Protein AF-T0ZXS5-F1 (afdb_monomer_lite)

Organism: NCBI:txid410659

pLDDT: mean 85.14, std 10.6, range [42.41, 95.06]

Radius of gyration: 21.34 Å; chains: 1; bounding box: 57×27×75 Å

Secondary structure (DSSP, 8-state):
-HHHHHHHHHHHHHS-S-HHHHHHHT-S-GGGSHHHHT-HHHHHHHHHHHHHHTT-TTS-HHHHHHHTTTHHHHH--THHHHHHHHHHHHHHHHHHHHHHHHHS-TT-------TTTTTHHHHHHHHHHHHHHHHHHHHHHHHSPPPPHHHHHHIIIIIIHHHHHHHHHHHHHHHH-HHHHHHHHHHHHHHHHHHHHHHHHHHHHHHSTT-SS---

InterPro domains:
  IPR001694 NADH:ubiquinone oxidoreductase, subunit 1/F420H2 oxidoreductase subunit H [PF00146] (2-172)
  IPR001694 NADH:ubiquinone oxidoreductase, subunit 1/F420H2 oxidoreductase subunit H [PTHR11432] (3-177)

Sequence (216 aa):
AALGMTIVTVILVTGSLSTHDIVMSQGHGIWHWNLIRLGIVPFVVFIIAITAELNRPPFDVVEADSELVGGFHTEYSSLRFALFYLAEFMNTITMSAIMVTLFLGGPAGWVPNVAHLRWLFPIAWFVVKTVGFAFAYVWFRAALPRFRYDQVMDLGWKRLIPLSLGWMIIVAGFLVSPAWGFAMAAVVLVAWIMLTRAFELGTARERGTDSPLPVV

Structure (mmCIF, N/CA/C/O backbone):
data_AF-T0ZXS5-F1
#
_entry.id   AF-T0ZXS5-F1
#
loop_
_atom_site.group_PDB
_atom_site.id
_atom_site.type_symbol
_atom_site.label_atom_id
_atom_site.label_alt_id
_atom_site.label_comp_id
_atom_site.label_asym_id
_atom_site.label_entity_id
_atom_site.label_seq_id
_atom_site.pdbx_PDB_ins_code
_atom_site.Cartn_x
_atom_site.Cartn_y
_atom_site.Cartn_z
_atom_site.occupancy
_atom_site.B_iso_or_equiv
_atom_site.auth_seq_id
_atom_site.auth_comp_id
_atom_site.auth_asym_id
_atom_site.auth_atom_id
_atom_site.pdbx_PDB_model_num
ATOM 1 N N . ALA A 1 1 ? 3.754 7.736 8.346 1.00 79.50 1 ALA A N 1
ATOM 2 C CA . ALA A 1 1 ? 5.195 7.659 7.988 1.00 79.50 1 ALA A CA 1
ATOM 3 C C . ALA A 1 1 ? 5.514 6.499 7.035 1.00 79.50 1 ALA A C 1
ATOM 5 O O . ALA A 1 1 ? 5.993 6.764 5.939 1.00 79.50 1 ALA A O 1
ATOM 6 N N . ALA A 1 2 ? 5.221 5.240 7.400 1.00 88.50 2 ALA A N 1
ATOM 7 C CA . ALA A 1 2 ? 5.496 4.068 6.550 1.00 88.50 2 ALA A CA 1
ATOM 8 C C . ALA A 1 2 ? 4.870 4.154 5.144 1.00 88.50 2 ALA A C 1
ATOM 10 O O . ALA A 1 2 ? 5.560 3.933 4.151 1.00 88.50 2 ALA A O 1
ATOM 11 N N . LEU A 1 3 ? 3.605 4.588 5.058 1.00 92.19 3 LEU A N 1
ATOM 12 C CA . LEU A 1 3 ? 2.904 4.828 3.791 1.00 92.19 3 LEU A CA 1
ATOM 13 C C . LEU A 1 3 ? 3.680 5.810 2.891 1.00 92.19 3 LEU A C 1
ATOM 15 O O . LEU A 1 3 ? 4.001 5.491 1.748 1.00 92.19 3 LEU A O 1
ATOM 19 N N . GLY A 1 4 ? 4.077 6.968 3.424 1.00 92.44 4 GLY A N 1
ATOM 20 C CA . GLY A 1 4 ? 4.849 7.966 2.678 1.00 92.44 4 GLY A CA 1
ATOM 21 C C . GLY A 1 4 ? 6.178 7.424 2.144 1.00 92.44 4 GLY A C 1
ATOM 22 O O . GLY A 1 4 ? 6.485 7.623 0.974 1.00 92.44 4 GLY A O 1
ATOM 23 N N . MET A 1 5 ? 6.932 6.668 2.948 1.00 93.44 5 MET A N 1
ATOM 24 C CA . MET A 1 5 ? 8.212 6.080 2.515 1.00 93.44 5 MET A CA 1
ATOM 25 C C . MET A 1 5 ? 8.043 5.072 1.371 1.00 93.44 5 MET A C 1
ATOM 27 O O . MET A 1 5 ? 8.843 5.049 0.433 1.00 93.44 5 MET A O 1
ATOM 31 N N . THR A 1 6 ? 6.969 4.280 1.387 1.00 93.62 6 THR A N 1
ATOM 32 C CA . THR A 1 6 ? 6.663 3.376 0.267 1.00 93.62 6 THR A CA 1
ATOM 33 C C . THR A 1 6 ? 6.275 4.128 -1.011 1.00 93.62 6 THR A C 1
ATOM 35 O O . THR A 1 6 ? 6.718 3.740 -2.090 1.00 93.62 6 THR A O 1
ATOM 38 N N . ILE A 1 7 ? 5.548 5.249 -0.906 1.00 93.81 7 ILE A N 1
ATOM 39 C CA . ILE A 1 7 ? 5.254 6.121 -2.058 1.00 93.81 7 ILE A CA 1
ATOM 40 C C . ILE A 1 7 ? 6.544 6.743 -2.606 1.00 93.81 7 ILE A C 1
ATOM 42 O O . ILE A 1 7 ? 6.774 6.718 -3.812 1.00 93.81 7 ILE A O 1
ATOM 46 N N . VAL A 1 8 ? 7.421 7.252 -1.735 1.00 94.50 8 VAL A N 1
ATOM 47 C CA . VAL A 1 8 ? 8.722 7.807 -2.144 1.00 94.50 8 VAL A CA 1
ATOM 48 C C . VAL A 1 8 ? 9.549 6.760 -2.885 1.00 94.50 8 VAL A C 1
ATOM 50 O O . VAL A 1 8 ? 10.131 7.066 -3.918 1.00 94.50 8 VAL A O 1
ATOM 53 N N . THR A 1 9 ? 9.535 5.506 -2.431 1.00 93.50 9 THR A N 1
ATOM 54 C CA . THR A 1 9 ? 10.225 4.401 -3.117 1.00 93.50 9 THR A CA 1
ATOM 55 C C . THR A 1 9 ? 9.715 4.202 -4.552 1.00 93.50 9 THR A C 1
ATOM 57 O O . THR A 1 9 ? 10.513 4.024 -5.471 1.00 93.50 9 THR A O 1
ATOM 60 N N . VAL A 1 10 ? 8.397 4.289 -4.770 1.00 92.94 10 VAL A N 1
ATOM 61 C CA . VAL A 1 10 ? 7.781 4.227 -6.111 1.00 92.94 10 VAL A CA 1
ATOM 62 C C . VAL A 1 10 ? 8.197 5.421 -6.977 1.00 92.94 10 VAL A C 1
ATOM 64 O O . VAL A 1 10 ? 8.543 5.255 -8.151 1.00 92.94 10 VAL A O 1
ATOM 67 N N . ILE A 1 11 ? 8.200 6.622 -6.397 1.00 94.00 11 ILE A N 1
ATOM 68 C CA . ILE A 1 11 ? 8.583 7.855 -7.095 1.00 94.00 11 ILE A CA 1
ATOM 69 C C . ILE A 1 11 ? 10.055 7.810 -7.508 1.00 94.00 11 ILE A C 1
ATOM 71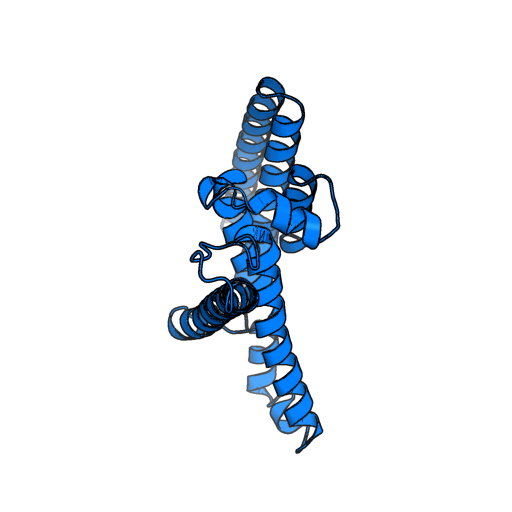 O O . ILE A 1 11 ? 10.361 8.144 -8.647 1.00 94.00 11 ILE A O 1
ATOM 75 N N . LEU A 1 12 ? 10.957 7.349 -6.635 1.00 92.69 12 LEU A N 1
ATOM 76 C CA . LEU A 1 12 ? 12.394 7.246 -6.923 1.00 92.69 12 LEU A CA 1
ATOM 77 C C . LEU A 1 12 ? 12.675 6.393 -8.162 1.00 92.69 12 LEU A C 1
ATOM 79 O O . LEU A 1 12 ? 13.527 6.737 -8.974 1.00 92.69 12 LEU A O 1
ATOM 83 N N . VAL A 1 13 ? 11.934 5.299 -8.330 1.00 90.75 13 VAL A N 1
ATOM 84 C CA . VAL A 1 13 ? 12.099 4.380 -9.464 1.00 90.75 13 VAL A CA 1
ATOM 85 C C . VAL A 1 13 ? 11.448 4.893 -10.748 1.00 90.75 13 VAL A C 1
ATOM 87 O O . VAL A 1 13 ? 11.890 4.542 -11.845 1.00 90.75 13 VAL A O 1
ATOM 90 N N . THR A 1 14 ? 10.415 5.724 -10.621 1.00 91.06 14 THR A N 1
ATOM 91 C CA . THR A 1 14 ? 9.737 6.350 -11.763 1.00 91.06 14 THR A CA 1
ATOM 92 C C . THR A 1 14 ? 10.472 7.609 -12.241 1.00 91.06 14 THR A C 1
ATOM 94 O O . THR A 1 14 ? 10.498 7.886 -13.435 1.00 91.06 14 THR A O 1
ATOM 97 N N . GLY A 1 15 ? 11.066 8.382 -11.327 1.00 91.62 15 GLY A N 1
ATOM 98 C CA . GLY A 1 15 ? 11.701 9.673 -11.613 1.00 91.62 15 GLY A CA 1
ATOM 99 C C . GLY A 1 15 ? 10.721 10.839 -11.815 1.00 91.62 15 GLY A C 1
ATOM 100 O O . GLY A 1 15 ? 11.145 11.925 -12.197 1.00 91.62 15 GLY A O 1
ATOM 101 N N . SER A 1 16 ? 9.422 10.638 -11.563 1.00 92.56 16 SER A N 1
ATOM 102 C CA . SER A 1 16 ? 8.365 11.646 -11.733 1.00 92.56 16 SER A CA 1
ATOM 103 C C . SER A 1 16 ? 7.313 11.537 -10.624 1.00 92.56 16 SER A C 1
ATOM 105 O O . SER A 1 16 ? 7.040 10.449 -10.115 1.00 92.56 16 SER A O 1
ATOM 107 N N . LEU A 1 17 ? 6.713 12.676 -10.261 1.00 92.25 17 LEU A N 1
ATOM 108 C CA . LEU A 1 17 ? 5.565 12.769 -9.345 1.00 92.25 17 LEU A CA 1
ATOM 109 C C . LEU A 1 17 ? 4.216 12.630 -10.071 1.00 92.25 17 LEU A C 1
ATOM 111 O O . LEU A 1 17 ? 3.171 12.554 -9.427 1.00 92.25 17 LEU A O 1
ATOM 115 N N . SER A 1 18 ? 4.222 12.614 -11.405 1.00 94.25 18 SER A N 1
ATOM 116 C CA . SER A 1 18 ? 3.013 12.472 -12.211 1.00 94.25 18 SER A CA 1
ATOM 117 C C . SER A 1 18 ? 2.481 11.042 -12.141 1.00 94.25 18 SER A C 1
ATOM 119 O O . SER A 1 18 ? 3.180 10.085 -12.479 1.00 94.25 18 SER A O 1
ATOM 121 N N . THR A 1 19 ? 1.210 10.882 -11.767 1.00 90.88 19 THR A N 1
ATOM 122 C CA . THR A 1 19 ? 0.533 9.573 -11.756 1.00 90.88 19 THR A CA 1
ATOM 123 C C . THR A 1 19 ? 0.480 8.939 -13.142 1.00 90.88 19 THR A C 1
ATOM 125 O O . THR A 1 19 ? 0.561 7.717 -13.261 1.00 90.88 19 THR A O 1
ATOM 128 N N . HIS A 1 20 ? 0.404 9.758 -14.194 1.00 91.19 20 HIS A N 1
ATOM 129 C CA . HIS A 1 20 ? 0.482 9.292 -15.572 1.00 91.19 20 HIS A CA 1
ATOM 130 C C . HIS A 1 20 ? 1.837 8.638 -15.861 1.00 91.19 20 HIS A C 1
ATOM 132 O O . HIS A 1 20 ? 1.877 7.520 -16.368 1.00 91.19 20 HIS A O 1
ATOM 138 N N . ASP A 1 21 ? 2.943 9.277 -15.479 1.00 91.44 21 ASP A N 1
ATOM 139 C CA . ASP A 1 21 ? 4.286 8.748 -15.745 1.00 91.44 21 ASP A CA 1
ATOM 140 C C . ASP A 1 21 ? 4.557 7.480 -14.925 1.00 91.44 21 ASP A C 1
ATOM 142 O O . ASP A 1 21 ? 5.142 6.522 -15.434 1.00 91.44 21 ASP A O 1
ATOM 146 N N . ILE A 1 22 ? 4.046 7.428 -13.688 1.00 92.44 22 ILE A N 1
ATOM 147 C CA . ILE A 1 22 ? 4.079 6.227 -12.839 1.00 92.44 22 ILE A CA 1
ATOM 148 C C . ILE A 1 22 ? 3.384 5.057 -13.540 1.00 92.44 22 ILE A C 1
ATOM 150 O O . ILE A 1 22 ? 3.945 3.962 -13.599 1.00 92.44 22 ILE A O 1
ATOM 154 N N . VAL A 1 23 ? 2.198 5.276 -14.110 1.00 91.31 23 VAL A N 1
ATOM 155 C CA . VAL A 1 23 ? 1.458 4.247 -14.856 1.00 91.31 23 VAL A CA 1
ATOM 156 C C . VAL A 1 23 ? 2.184 3.857 -16.143 1.00 91.31 23 VAL A C 1
ATOM 158 O O . VAL A 1 23 ? 2.320 2.668 -16.430 1.00 91.31 23 VAL A O 1
ATOM 161 N N . MET A 1 24 ? 2.686 4.831 -16.904 1.00 89.38 24 MET A N 1
ATOM 162 C CA . MET A 1 24 ? 3.383 4.577 -18.167 1.00 89.38 24 ME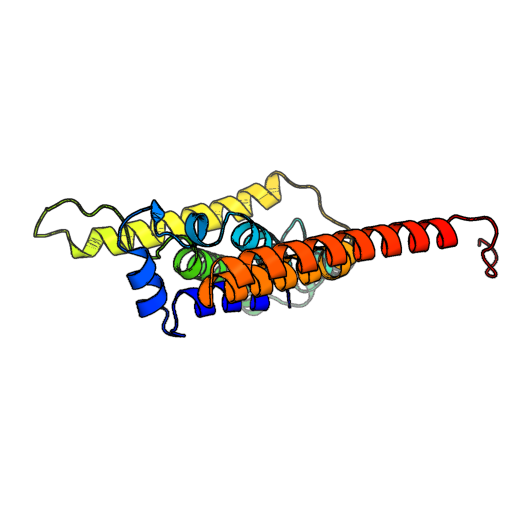T A CA 1
ATOM 163 C C . MET A 1 24 ? 4.662 3.763 -17.956 1.00 89.38 24 MET A C 1
ATOM 165 O O . MET A 1 24 ? 4.923 2.837 -18.723 1.00 89.38 24 MET A O 1
ATOM 169 N N . SER A 1 25 ? 5.397 4.009 -16.866 1.00 88.56 25 SER A N 1
ATOM 170 C CA . SER A 1 25 ? 6.586 3.221 -16.508 1.00 88.56 25 SER A CA 1
ATOM 171 C C . SER A 1 25 ? 6.283 1.734 -16.258 1.00 88.56 25 SER A C 1
ATOM 173 O O . SER A 1 25 ? 7.158 0.884 -16.415 1.00 88.56 25 SER A O 1
ATOM 175 N N . GLN A 1 26 ? 5.029 1.410 -15.925 1.00 87.94 26 GLN A N 1
ATOM 176 C CA . GLN A 1 26 ? 4.540 0.056 -15.653 1.00 87.94 26 GLN A CA 1
ATOM 177 C C . GLN A 1 26 ? 3.826 -0.573 -16.868 1.00 87.94 26 GLN A C 1
ATOM 179 O O . GLN A 1 26 ? 3.400 -1.727 -16.807 1.00 87.94 26 GLN A O 1
ATOM 184 N N . GLY A 1 27 ? 3.681 0.162 -17.979 1.00 77.81 27 GLY A N 1
ATOM 185 C CA . GLY A 1 27 ? 2.893 -0.242 -19.149 1.00 77.81 27 GLY A CA 1
ATOM 186 C C . GLY A 1 27 ? 3.507 -1.357 -20.003 1.00 77.81 27 GLY A C 1
ATOM 187 O O . GLY A 1 27 ? 2.805 -1.979 -20.797 1.00 77.81 27 GLY A O 1
ATOM 188 N N . HIS A 1 28 ? 4.793 -1.668 -19.822 1.00 76.69 28 HIS A N 1
ATOM 189 C CA . HIS A 1 28 ? 5.543 -2.637 -20.637 1.00 76.69 28 HIS A CA 1
ATOM 190 C C . HIS A 1 28 ? 5.368 -4.108 -20.194 1.00 76.69 28 HIS A C 1
ATOM 192 O O . HIS A 1 28 ? 6.249 -4.944 -20.390 1.00 76.69 28 HIS A O 1
ATOM 198 N N . GLY A 1 29 ? 4.225 -4.444 -19.590 1.00 75.75 29 GLY A N 1
ATOM 199 C CA . GLY A 1 29 ? 3.872 -5.799 -19.153 1.00 75.75 29 GLY A CA 1
ATOM 200 C C . GLY A 1 29 ? 3.974 -6.020 -17.642 1.00 75.75 29 GLY A C 1
ATOM 201 O O . GLY A 1 29 ? 4.512 -5.198 -16.906 1.00 75.75 29 GLY A O 1
ATOM 202 N N . ILE A 1 30 ? 3.451 -7.161 -17.182 1.00 78.06 30 ILE A N 1
ATOM 203 C CA . ILE A 1 30 ? 3.272 -7.480 -15.751 1.00 78.06 30 ILE A CA 1
ATOM 204 C C . ILE A 1 30 ? 4.607 -7.455 -14.986 1.00 78.06 30 ILE A C 1
ATOM 206 O O . ILE A 1 30 ? 4.654 -7.018 -13.843 1.00 78.06 30 ILE A O 1
ATOM 210 N N . TRP A 1 31 ? 5.711 -7.840 -15.632 1.00 76.88 31 TRP A N 1
ATOM 211 C CA . TRP A 1 31 ? 7.059 -7.823 -15.046 1.00 76.88 31 TRP A CA 1
ATOM 212 C C . TRP A 1 31 ? 7.568 -6.423 -14.680 1.00 76.88 31 TRP A C 1
ATOM 214 O O . TRP A 1 31 ? 8.416 -6.295 -13.802 1.00 76.88 31 TRP A O 1
ATOM 224 N N . HIS A 1 32 ? 7.039 -5.380 -15.324 1.00 82.62 32 HIS A N 1
ATOM 225 C CA . HIS A 1 32 ? 7.399 -3.987 -15.057 1.00 82.62 32 HIS A CA 1
ATOM 226 C C . HIS A 1 32 ? 6.506 -3.338 -13.999 1.00 82.62 32 HIS A C 1
ATOM 228 O O . HIS A 1 32 ? 6.716 -2.177 -13.650 1.00 82.62 32 HIS A O 1
ATOM 234 N N . TRP A 1 33 ? 5.515 -4.063 -13.473 1.00 85.38 33 TRP A N 1
ATOM 235 C CA . TRP A 1 33 ? 4.706 -3.561 -12.373 1.00 85.38 33 TRP A CA 1
ATOM 236 C C . TRP A 1 33 ? 5.583 -3.332 -11.153 1.00 85.38 33 TRP A C 1
ATOM 238 O O . TRP A 1 33 ? 6.445 -4.149 -10.815 1.00 85.38 33 TRP A O 1
ATOM 248 N N . ASN A 1 34 ? 5.323 -2.230 -10.458 1.00 86.88 34 ASN A N 1
ATOM 249 C CA . ASN A 1 34 ? 6.088 -1.855 -9.275 1.00 86.88 34 ASN A CA 1
ATOM 250 C C . ASN A 1 34 ? 5.993 -2.912 -8.165 1.00 86.88 34 ASN A C 1
ATOM 252 O O . ASN A 1 34 ? 6.933 -3.046 -7.388 1.00 86.88 34 ASN A O 1
ATOM 256 N N . LEU A 1 35 ? 4.929 -3.726 -8.152 1.00 85.69 35 LEU A N 1
ATOM 257 C CA . LEU A 1 35 ? 4.811 -4.921 -7.308 1.00 85.69 35 LEU A CA 1
ATOM 258 C C . LEU A 1 35 ? 5.992 -5.900 -7.459 1.00 85.69 35 LEU A C 1
ATOM 260 O O . LEU A 1 35 ? 6.455 -6.469 -6.475 1.00 85.69 35 LEU A O 1
ATOM 264 N N . ILE A 1 36 ? 6.456 -6.122 -8.691 1.00 85.12 36 ILE A N 1
ATOM 265 C CA . ILE A 1 36 ? 7.543 -7.063 -8.992 1.00 85.12 36 ILE A CA 1
ATOM 266 C C . ILE A 1 36 ? 8.879 -6.319 -9.005 1.00 85.12 36 ILE A C 1
ATOM 268 O O . ILE A 1 36 ? 9.847 -6.774 -8.401 1.00 85.12 36 ILE A O 1
ATOM 272 N N . ARG A 1 37 ? 8.917 -5.136 -9.629 1.00 84.50 37 ARG A N 1
ATOM 273 C CA . ARG A 1 37 ? 10.130 -4.327 -9.804 1.00 84.50 37 ARG A CA 1
ATOM 274 C C . ARG A 1 37 ? 10.742 -3.854 -8.483 1.00 84.50 37 ARG A C 1
ATOM 276 O O . ARG A 1 37 ? 11.961 -3.851 -8.355 1.00 84.50 37 ARG A O 1
ATOM 283 N N . LEU A 1 38 ? 9.917 -3.450 -7.515 1.00 83.31 38 LEU A N 1
ATOM 284 C CA . LEU A 1 38 ? 10.372 -2.986 -6.195 1.00 83.31 38 LEU A CA 1
ATOM 285 C C . LEU A 1 38 ? 10.481 -4.128 -5.172 1.00 83.31 38 LEU A C 1
ATOM 287 O O . LEU A 1 38 ? 10.909 -3.904 -4.038 1.00 83.31 38 LEU A O 1
ATOM 291 N N . GLY A 1 39 ? 10.073 -5.339 -5.557 1.00 83.75 39 GLY A N 1
ATOM 292 C CA . GLY A 1 39 ? 9.796 -6.443 -4.649 1.00 83.75 39 GLY A CA 1
ATOM 293 C C . GLY A 1 39 ? 8.436 -6.318 -3.954 1.00 83.75 39 GLY A C 1
ATOM 294 O O . GLY A 1 39 ? 7.789 -5.273 -3.948 1.00 83.75 39 GLY A O 1
ATOM 295 N N . ILE A 1 40 ? 8.017 -7.408 -3.312 1.00 89.19 40 ILE A N 1
ATOM 296 C CA . ILE A 1 40 ? 6.713 -7.502 -2.633 1.00 89.19 40 ILE A CA 1
ATOM 297 C C . ILE A 1 40 ? 6.685 -6.656 -1.340 1.00 89.19 40 ILE A C 1
ATOM 299 O O . ILE A 1 40 ? 5.616 -6.291 -0.854 1.00 89.19 40 ILE A O 1
ATOM 303 N N . VAL A 1 41 ? 7.849 -6.287 -0.789 1.00 91.06 41 VAL A N 1
ATOM 304 C CA . VAL A 1 41 ? 7.963 -5.626 0.524 1.00 91.06 41 VAL A CA 1
ATOM 305 C C . VAL A 1 41 ? 7.289 -4.244 0.573 1.00 91.06 41 VAL A C 1
ATOM 307 O O . VAL A 1 41 ? 6.431 -4.066 1.441 1.00 91.06 41 VAL A O 1
ATOM 310 N N . PRO A 1 42 ? 7.570 -3.272 -0.325 1.00 91.31 42 PRO A N 1
ATOM 311 C CA . PRO A 1 42 ? 6.908 -1.964 -0.278 1.00 91.31 42 PRO A CA 1
ATOM 312 C C . PRO A 1 42 ? 5.400 -2.060 -0.472 1.00 91.31 42 PRO A C 1
ATOM 314 O O . PRO A 1 42 ? 4.659 -1.298 0.138 1.00 91.31 42 PRO A O 1
ATOM 317 N N . PHE A 1 43 ? 4.943 -3.022 -1.273 1.00 92.69 43 PHE A N 1
ATOM 318 C CA . PHE A 1 43 ? 3.523 -3.270 -1.484 1.00 92.69 43 PHE A CA 1
ATOM 319 C C . PHE A 1 43 ? 2.834 -3.800 -0.222 1.00 92.69 43 PHE A C 1
ATOM 321 O O . PHE A 1 43 ? 1.790 -3.283 0.168 1.00 92.69 43 PHE A O 1
ATOM 328 N N . VAL A 1 44 ? 3.431 -4.784 0.461 1.00 93.06 44 VAL A N 1
ATOM 329 C CA . VAL A 1 44 ? 2.891 -5.310 1.727 1.00 93.06 44 VAL A CA 1
ATOM 330 C C . VAL A 1 44 ? 2.859 -4.222 2.795 1.00 93.06 44 VAL A C 1
ATOM 332 O O . VAL A 1 44 ? 1.848 -4.064 3.476 1.00 93.06 44 VAL A O 1
ATOM 335 N N . VAL A 1 45 ? 3.929 -3.432 2.920 1.00 94.25 45 VAL A N 1
ATOM 336 C CA . VAL A 1 45 ? 3.955 -2.316 3.875 1.00 94.25 45 VAL A CA 1
ATOM 337 C C . VAL A 1 45 ? 2.892 -1.274 3.527 1.00 94.25 45 VAL A C 1
ATOM 339 O O . VAL A 1 45 ? 2.221 -0.783 4.433 1.00 94.25 45 VAL A O 1
ATOM 342 N N . PHE A 1 46 ? 2.690 -0.980 2.240 1.00 93.94 46 PHE A N 1
ATOM 343 C CA . PHE A 1 46 ? 1.645 -0.066 1.789 1.00 93.94 46 PHE A CA 1
ATOM 344 C C . PHE A 1 46 ? 0.245 -0.584 2.145 1.00 93.94 46 PHE A C 1
ATOM 346 O O . PHE A 1 46 ? -0.523 0.170 2.731 1.00 93.94 46 PHE A O 1
ATOM 353 N N . ILE A 1 47 ? -0.062 -1.867 1.894 1.00 92.06 47 ILE A N 1
ATOM 354 C CA . ILE A 1 47 ? -1.344 -2.496 2.274 1.00 92.06 47 ILE A CA 1
ATOM 355 C C . ILE A 1 47 ? -1.584 -2.426 3.783 1.00 92.06 47 ILE A C 1
ATOM 357 O O . ILE A 1 47 ? -2.679 -2.082 4.226 1.00 92.06 47 ILE A O 1
ATOM 361 N N . ILE A 1 48 ? -0.583 -2.752 4.598 1.00 91.62 48 ILE A N 1
ATOM 362 C CA . ILE A 1 48 ? -0.761 -2.731 6.054 1.00 91.62 48 ILE A CA 1
ATOM 363 C C . ILE A 1 48 ? -0.971 -1.287 6.529 1.00 91.62 48 ILE A C 1
ATOM 365 O O . ILE A 1 48 ? -1.887 -1.020 7.303 1.00 91.62 48 ILE A O 1
ATOM 369 N N . ALA A 1 49 ? -0.168 -0.344 6.028 1.00 91.94 49 ALA A N 1
ATOM 370 C CA . ALA A 1 49 ? -0.243 1.055 6.434 1.00 91.94 49 ALA A CA 1
ATOM 371 C C . ALA A 1 49 ? -1.549 1.732 5.994 1.00 91.94 49 ALA A C 1
ATOM 373 O O . ALA A 1 49 ? -2.118 2.500 6.761 1.00 91.94 49 ALA A O 1
ATOM 374 N N . ILE A 1 50 ? -2.043 1.442 4.791 1.00 91.69 50 ILE A N 1
ATOM 375 C CA . ILE A 1 50 ? -3.302 2.007 4.296 1.00 91.69 50 ILE A CA 1
ATOM 376 C C . ILE A 1 50 ? -4.509 1.396 5.018 1.00 91.69 50 ILE A C 1
ATOM 378 O O . ILE A 1 50 ? -5.467 2.105 5.293 1.00 91.69 50 ILE A O 1
ATOM 382 N N . THR A 1 51 ? -4.447 0.114 5.404 1.00 89.00 51 THR A N 1
ATOM 383 C CA . THR A 1 51 ? -5.494 -0.506 6.234 1.00 89.00 51 THR A CA 1
ATOM 384 C C . THR A 1 51 ? -5.570 0.179 7.601 1.00 89.00 51 THR A C 1
ATOM 386 O O . THR A 1 51 ? -6.666 0.426 8.093 1.00 89.00 51 THR A O 1
ATOM 389 N N . ALA A 1 52 ? -4.419 0.530 8.186 1.00 88.12 52 ALA A N 1
ATOM 390 C CA . ALA A 1 52 ? -4.363 1.293 9.432 1.00 88.12 52 ALA A CA 1
ATOM 391 C C . ALA A 1 52 ? -4.893 2.730 9.263 1.00 88.12 52 ALA A C 1
ATOM 393 O O . ALA A 1 52 ? -5.641 3.201 10.107 1.00 88.12 52 ALA A O 1
ATOM 394 N N . GLU A 1 53 ? -4.575 3.405 8.153 1.00 88.31 53 GLU A N 1
ATOM 395 C CA . GLU A 1 53 ? -5.069 4.761 7.851 1.00 88.31 53 GLU A CA 1
ATOM 396 C C . GLU A 1 53 ? -6.591 4.810 7.655 1.00 88.31 53 GLU A C 1
ATOM 398 O O . GLU A 1 53 ? -7.254 5.774 8.036 1.00 88.31 53 GLU A O 1
ATOM 403 N N . LEU A 1 54 ? -7.166 3.757 7.069 1.00 85.31 54 LEU A N 1
ATOM 404 C CA . LEU A 1 54 ? -8.611 3.643 6.884 1.00 85.31 54 LEU A CA 1
ATOM 405 C C . LEU A 1 54 ? -9.365 3.486 8.212 1.00 85.31 54 LEU A C 1
ATOM 407 O O . LEU A 1 54 ? -10.585 3.612 8.195 1.00 85.31 54 LEU A O 1
ATOM 411 N N . ASN A 1 55 ? -8.667 3.221 9.328 1.00 82.06 55 ASN A N 1
ATOM 412 C CA . ASN A 1 55 ? -9.248 2.974 10.652 1.00 82.06 55 ASN A CA 1
ATOM 413 C C . ASN A 1 55 ? -10.386 1.937 10.618 1.00 82.06 55 ASN A C 1
ATOM 415 O O . ASN A 1 55 ? -11.347 2.029 11.373 1.00 82.06 55 ASN A O 1
ATOM 419 N N . ARG A 1 56 ? -10.279 0.947 9.722 1.00 77.62 56 ARG A N 1
ATOM 420 C CA . ARG A 1 56 ? -11.244 -0.147 9.563 1.00 77.62 56 ARG A CA 1
ATOM 421 C C . ARG A 1 56 ? -10.709 -1.430 10.202 1.00 77.62 56 ARG A C 1
ATOM 423 O O . ARG A 1 56 ? -9.487 -1.590 10.294 1.00 77.62 56 ARG A O 1
ATOM 430 N N . PRO A 1 57 ? -11.581 -2.395 10.563 1.00 76.69 57 PRO A N 1
ATOM 431 C CA . PRO A 1 57 ? -11.128 -3.679 11.081 1.00 76.69 57 PRO A CA 1
ATOM 432 C C . PRO A 1 57 ? -10.159 -4.320 10.080 1.00 76.69 57 PRO A C 1
ATOM 434 O O . PRO A 1 57 ? -10.473 -4.364 8.883 1.00 76.69 57 PRO A O 1
ATOM 437 N N . PRO A 1 58 ? -8.983 -4.794 10.518 1.00 75.81 58 PRO A N 1
ATOM 438 C CA . PRO A 1 58 ? -8.600 -5.153 11.891 1.00 75.81 58 PRO A CA 1
ATOM 439 C C . PRO A 1 58 ? -7.906 -4.049 12.726 1.00 75.81 58 PRO A C 1
ATOM 441 O O . PRO A 1 58 ? -7.455 -4.333 13.837 1.00 75.81 58 PRO A O 1
ATOM 444 N N . PHE A 1 59 ? -7.772 -2.824 12.204 1.00 80.12 59 PHE A N 1
ATOM 445 C CA . PHE A 1 59 ? -7.106 -1.680 12.848 1.00 80.12 59 PHE A CA 1
ATOM 446 C C . PHE A 1 59 ? -8.102 -0.567 13.240 1.00 80.12 59 PHE A C 1
ATOM 448 O O . PHE A 1 59 ? -7.812 0.618 13.104 1.00 80.12 59 PHE A O 1
ATOM 455 N N . ASP A 1 60 ? -9.282 -0.941 13.733 1.00 78.69 60 ASP A N 1
ATOM 456 C CA . ASP A 1 60 ? -10.422 -0.072 14.068 1.00 78.69 60 ASP A CA 1
ATOM 457 C C . ASP A 1 60 ? -10.365 0.525 15.485 1.00 78.69 60 ASP A C 1
ATOM 459 O O . ASP A 1 60 ? -11.383 0.672 16.152 1.00 78.69 60 ASP A O 1
ATOM 463 N N . VAL A 1 61 ? -9.178 0.886 15.976 1.00 72.12 61 VAL A N 1
ATOM 464 C CA . VAL A 1 61 ? -8.998 1.236 17.398 1.00 72.12 61 VAL A CA 1
ATOM 465 C C . VAL A 1 61 ? -9.766 2.499 17.808 1.00 72.12 61 VAL A C 1
ATOM 467 O O . VAL A 1 61 ? -10.359 2.543 18.881 1.00 72.12 61 VAL A O 1
ATOM 470 N N . VAL A 1 62 ? -9.788 3.514 16.939 1.00 63.03 62 VAL A N 1
ATOM 471 C CA . VAL A 1 62 ? -10.505 4.776 17.200 1.00 63.03 62 VAL A CA 1
ATOM 472 C C . VAL A 1 62 ? -12.023 4.563 17.189 1.00 63.03 62 VAL A C 1
ATOM 474 O O . VAL A 1 62 ? -12.743 5.206 17.949 1.00 63.03 62 VAL A O 1
ATOM 477 N N . GLU A 1 63 ? -12.517 3.639 16.360 1.00 64.19 63 GLU A N 1
ATOM 478 C CA . GLU A 1 63 ? -13.939 3.296 16.316 1.00 64.19 63 GLU A CA 1
ATOM 479 C C . GLU A 1 63 ? -14.335 2.428 17.521 1.00 64.19 63 GLU A C 1
ATOM 481 O O . GLU A 1 63 ? -15.374 2.679 18.128 1.00 64.19 63 GLU A O 1
ATOM 486 N N . ALA A 1 64 ? -13.487 1.484 17.935 1.00 59.66 64 ALA A N 1
ATOM 487 C CA . ALA A 1 64 ? -13.744 0.571 19.050 1.00 59.66 64 ALA A CA 1
ATOM 488 C C . ALA A 1 64 ? -13.860 1.277 20.416 1.00 59.66 64 ALA A C 1
ATOM 490 O O . ALA A 1 64 ? -14.713 0.916 21.222 1.00 59.66 64 ALA A O 1
ATOM 491 N N . ASP A 1 65 ? -13.079 2.327 20.679 1.00 60.50 65 ASP A N 1
ATOM 492 C CA . ASP A 1 65 ? -13.265 3.114 21.911 1.00 60.50 65 ASP A CA 1
ATOM 493 C C . ASP A 1 65 ? -14.582 3.907 21.876 1.00 60.50 65 ASP A C 1
ATOM 495 O O . ASP A 1 65 ? -15.237 4.112 22.901 1.00 60.50 65 ASP A O 1
ATOM 499 N N . SER A 1 66 ? -15.011 4.312 20.679 1.00 57.44 66 SER A N 1
ATOM 500 C CA . SER A 1 66 ? -16.271 5.021 20.482 1.00 57.44 66 SER A CA 1
ATOM 501 C C . SER A 1 66 ? -17.490 4.085 20.516 1.00 57.44 66 SER A C 1
ATOM 503 O O . SER A 1 66 ? -18.553 4.507 20.968 1.00 57.44 66 SER A O 1
ATOM 505 N N . GLU A 1 67 ? -17.354 2.804 20.141 1.00 57.09 67 GLU A N 1
ATOM 506 C CA . GLU A 1 67 ? -18.452 1.820 20.128 1.00 57.09 67 GLU A CA 1
ATOM 507 C C . GLU A 1 67 ? -18.951 1.472 21.546 1.00 57.09 67 GLU A C 1
ATOM 509 O O . GLU A 1 67 ? -20.124 1.145 21.723 1.00 57.09 67 GLU A O 1
ATOM 514 N N . LEU A 1 68 ? -18.106 1.639 22.574 1.00 62.41 68 LEU A N 1
ATOM 515 C CA . LEU A 1 68 ? -18.474 1.451 23.986 1.00 62.41 68 LEU A CA 1
ATOM 516 C C . LEU A 1 68 ? -19.390 2.556 24.541 1.00 62.41 68 LEU A C 1
ATOM 518 O O . LEU A 1 68 ? -20.149 2.305 25.477 1.00 62.41 68 LEU A O 1
ATOM 522 N N . VAL A 1 69 ? -19.332 3.768 23.979 1.00 64.19 69 VAL A N 1
ATOM 523 C CA . VAL A 1 69 ? -20.132 4.936 24.412 1.00 64.19 69 VAL A CA 1
ATOM 524 C C . VAL A 1 69 ? -21.150 5.359 23.340 1.00 64.19 69 VAL A C 1
ATOM 526 O O . VAL A 1 69 ? -22.026 6.180 23.592 1.00 64.19 69 VAL A O 1
ATOM 529 N N . GLY A 1 70 ? -21.087 4.753 22.151 1.00 65.31 70 GLY A N 1
ATOM 530 C CA . GLY A 1 70 ? -21.980 5.026 21.028 1.00 65.31 70 GLY A CA 1
ATOM 531 C C . GLY A 1 70 ? -21.516 6.136 20.079 1.00 65.31 70 GLY A C 1
ATOM 532 O O . GLY A 1 70 ? -22.323 6.555 19.258 1.00 65.31 70 GLY A O 1
ATOM 533 N N . GLY A 1 71 ? -20.262 6.593 20.165 1.00 75.88 71 GLY A N 1
ATOM 534 C CA . GLY A 1 71 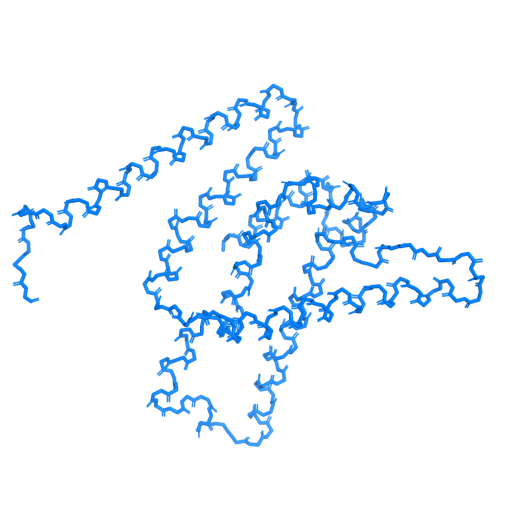? -19.534 7.440 19.204 1.00 75.88 71 GLY A CA 1
ATOM 535 C C . GLY A 1 71 ? -20.346 8.356 18.277 1.00 75.88 71 GLY A C 1
ATOM 536 O O . GLY A 1 71 ? -21.315 9.010 18.659 1.00 75.88 71 GLY A O 1
ATOM 537 N N . PHE A 1 72 ? -19.966 8.381 16.997 1.00 74.12 72 PHE A N 1
ATOM 538 C CA . PHE A 1 72 ? -20.684 9.165 15.987 1.00 74.12 72 PHE A CA 1
ATOM 539 C C . PHE A 1 72 ? -22.042 8.549 15.599 1.00 74.12 72 PHE A C 1
ATOM 541 O O . PHE A 1 72 ? -22.872 9.235 14.998 1.00 74.12 72 PHE A O 1
ATOM 548 N N . HIS A 1 73 ? -22.294 7.280 15.949 1.00 74.06 73 HIS A N 1
ATOM 549 C CA . HIS A 1 73 ? -23.579 6.604 15.724 1.00 74.06 73 HIS A CA 1
ATOM 550 C C . HIS A 1 73 ? -24.717 7.174 16.574 1.00 74.06 73 HIS A C 1
ATOM 552 O O . HIS A 1 73 ? -25.868 7.108 16.150 1.00 74.06 73 HIS A O 1
ATOM 558 N N . THR A 1 74 ? -24.416 7.733 17.747 1.00 78.69 74 THR A N 1
ATOM 559 C CA . THR A 1 74 ? -25.412 8.341 18.648 1.00 78.69 74 THR A CA 1
ATOM 560 C C . THR A 1 74 ? -25.401 9.868 18.604 1.00 78.69 74 THR A C 1
ATOM 562 O O . THR A 1 74 ? -26.438 10.490 18.831 1.00 78.69 74 THR A O 1
ATOM 565 N N . GLU A 1 75 ? -24.270 10.485 18.250 1.00 81.94 75 GLU A N 1
ATOM 566 C CA . GLU A 1 75 ? -24.123 11.946 18.196 1.00 81.94 75 GLU A CA 1
ATOM 567 C C . GLU A 1 75 ? -24.713 12.592 16.929 1.00 81.94 75 GLU A C 1
ATOM 569 O O . GLU A 1 75 ? -25.138 13.752 16.957 1.00 81.94 75 GLU A O 1
ATOM 574 N N . TYR A 1 76 ? -24.758 11.869 15.804 1.00 82.50 76 TYR A N 1
ATOM 575 C CA . 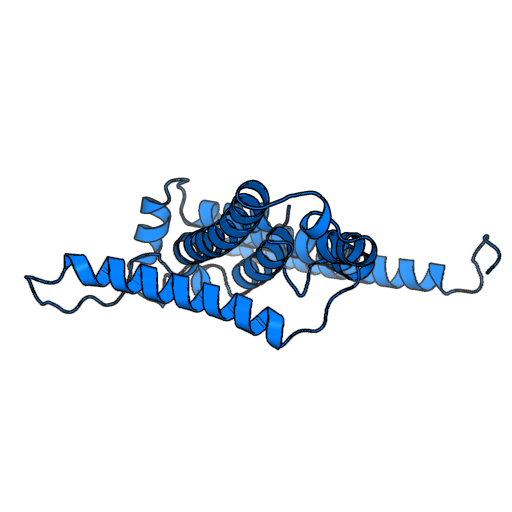TYR A 1 76 ? -25.190 12.415 14.514 1.00 82.50 76 TYR A CA 1
ATOM 576 C C . TYR A 1 76 ? -26.441 11.720 13.971 1.00 82.50 76 TYR A C 1
ATOM 578 O O . TYR A 1 76 ? -26.525 10.500 13.904 1.00 82.50 76 TYR A O 1
ATOM 586 N N . SER A 1 77 ? -27.404 12.516 13.494 1.00 85.75 77 SER A N 1
ATOM 587 C CA . SER A 1 77 ? -28.651 12.023 12.896 1.00 85.75 77 SER A CA 1
ATOM 588 C C . SER A 1 77 ? -28.688 12.203 11.373 1.00 85.75 77 SER A C 1
ATOM 590 O O . SER A 1 77 ? -28.152 13.177 10.828 1.00 85.75 77 SER A O 1
ATOM 592 N N . SER A 1 78 ? -29.372 11.273 10.694 1.00 88.44 78 SER A N 1
ATOM 593 C CA . SER A 1 78 ? -29.795 11.345 9.288 1.00 88.44 78 SER A CA 1
ATOM 594 C C . SER A 1 78 ? -28.664 11.739 8.324 1.00 88.44 78 SER A C 1
ATOM 596 O O . SER A 1 78 ? -27.712 10.983 8.143 1.00 88.44 78 SER A O 1
ATOM 598 N N . LEU A 1 79 ? -28.734 12.920 7.701 1.00 90.19 79 LEU A N 1
ATOM 599 C CA . LEU A 1 79 ? -27.806 13.328 6.647 1.00 90.19 79 LEU A CA 1
ATOM 600 C C . LEU A 1 79 ? -26.353 13.430 7.126 1.00 90.19 79 LEU A C 1
ATOM 602 O O . LEU A 1 79 ? -25.445 13.067 6.385 1.00 90.19 79 LEU A O 1
ATOM 606 N N . ARG A 1 80 ? -26.115 13.894 8.360 1.00 87.81 80 ARG A N 1
ATOM 607 C CA . ARG A 1 80 ? -24.747 14.021 8.898 1.00 87.81 80 ARG A CA 1
ATOM 608 C C . ARG A 1 80 ? -24.105 12.647 9.067 1.00 87.81 80 ARG A C 1
ATOM 610 O O . ARG A 1 80 ? -22.973 12.447 8.648 1.00 87.81 80 ARG A O 1
ATOM 617 N N . PHE A 1 81 ? -24.876 11.694 9.583 1.00 85.75 81 PHE A N 1
ATOM 618 C CA . PHE A 1 81 ? -24.480 10.294 9.680 1.00 85.75 81 PHE A CA 1
ATOM 619 C C . PHE A 1 81 ? -24.192 9.680 8.301 1.00 85.75 81 PHE A C 1
ATOM 621 O O . PHE A 1 81 ? -23.149 9.059 8.098 1.00 85.75 81 PHE A O 1
ATOM 628 N N . ALA A 1 82 ? -25.071 9.916 7.321 1.00 89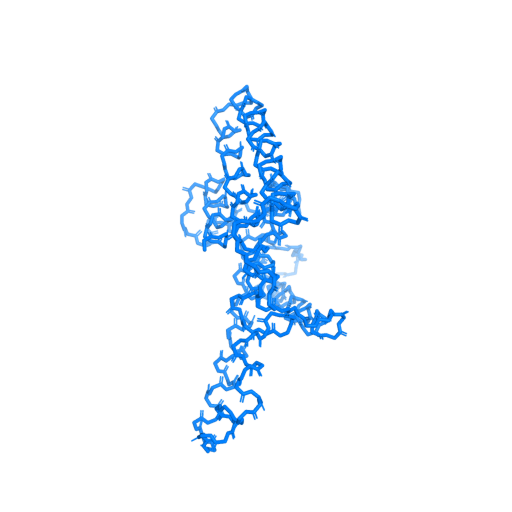.44 82 ALA A N 1
ATOM 629 C CA . ALA A 1 82 ? -24.876 9.428 5.957 1.00 89.44 82 ALA A CA 1
ATOM 630 C C . ALA A 1 82 ? -23.594 9.981 5.307 1.00 89.44 82 ALA A C 1
ATOM 632 O O . ALA A 1 82 ? -22.902 9.248 4.604 1.00 89.44 82 ALA A O 1
ATOM 633 N N . LEU A 1 83 ? -23.248 11.249 5.561 1.00 90.75 83 LEU A N 1
ATOM 634 C CA . LEU A 1 83 ? -22.022 11.866 5.045 1.00 90.75 83 LEU A CA 1
ATOM 635 C C . LEU A 1 83 ? -20.751 11.250 5.646 1.00 90.75 83 LEU A C 1
ATOM 637 O O . LEU A 1 83 ? -19.796 11.033 4.903 1.00 90.75 83 LEU A O 1
ATOM 641 N N . PHE A 1 84 ? -20.742 10.915 6.942 1.00 86.00 84 PHE A N 1
ATOM 642 C CA . PHE A 1 84 ? -19.615 10.204 7.562 1.00 86.00 84 PHE A CA 1
ATOM 643 C C . PHE A 1 84 ? -19.399 8.828 6.928 1.00 86.00 84 PHE A C 1
ATOM 645 O O . PHE A 1 84 ? -18.290 8.517 6.493 1.00 86.00 84 PHE A O 1
ATOM 652 N N . TYR A 1 85 ? -20.469 8.044 6.780 1.00 85.50 85 TYR A N 1
ATOM 653 C CA . TYR A 1 85 ? -20.398 6.738 6.122 1.00 85.50 85 TYR A CA 1
ATOM 654 C C . TYR A 1 85 ? -19.951 6.840 4.665 1.00 85.50 85 TYR A C 1
ATOM 656 O O . TYR A 1 85 ? -19.089 6.082 4.218 1.00 85.50 85 TYR A O 1
ATOM 664 N N . LEU A 1 86 ? -20.508 7.794 3.917 1.00 91.19 86 LEU A N 1
ATOM 665 C CA . LEU A 1 86 ? -20.115 8.030 2.533 1.00 91.19 86 LEU A CA 1
ATOM 666 C C . LEU A 1 86 ? -18.624 8.368 2.436 1.00 91.19 86 LEU A C 1
ATOM 668 O O . LEU A 1 86 ? -17.935 7.790 1.599 1.00 91.19 86 LEU A O 1
ATOM 672 N N . ALA A 1 87 ? -18.119 9.253 3.298 1.00 90.31 87 ALA A N 1
ATOM 673 C CA . ALA A 1 87 ? -16.708 9.623 3.324 1.00 90.31 87 ALA A CA 1
ATOM 674 C C . ALA A 1 87 ? -15.806 8.414 3.621 1.00 90.31 87 ALA A C 1
ATOM 676 O O . ALA A 1 87 ? -14.801 8.216 2.942 1.00 90.31 87 ALA A O 1
ATOM 677 N N . GLU A 1 88 ? -16.188 7.558 4.568 1.00 86.00 88 GLU A N 1
ATOM 678 C CA . GLU A 1 88 ? -15.429 6.358 4.928 1.00 86.00 88 GLU A CA 1
ATOM 679 C C . GLU A 1 88 ? -15.388 5.321 3.783 1.00 86.00 88 GLU A C 1
ATOM 681 O O . GLU A 1 88 ? -14.351 4.704 3.499 1.00 86.00 88 GLU A O 1
ATOM 686 N N . PHE A 1 89 ? -16.507 5.129 3.073 1.00 89.00 89 PHE A N 1
ATOM 687 C CA . PHE A 1 89 ? -16.558 4.264 1.888 1.00 89.00 89 PHE A CA 1
ATOM 688 C C . PHE A 1 89 ? -15.787 4.861 0.708 1.00 89.00 89 PHE A C 1
ATOM 690 O O . PHE A 1 89 ? -15.013 4.153 0.058 1.00 89.00 89 PHE A O 1
ATOM 697 N N . MET A 1 90 ? -15.931 6.163 0.458 1.00 92.19 90 MET A N 1
ATOM 698 C CA . MET A 1 90 ? -15.169 6.865 -0.575 1.00 92.19 90 MET A CA 1
ATOM 699 C C . MET A 1 90 ? -13.667 6.809 -0.302 1.00 92.19 90 MET A C 1
ATOM 701 O O . MET A 1 90 ? -12.896 6.601 -1.240 1.00 92.19 90 MET A O 1
ATOM 705 N N . ASN A 1 91 ? -13.242 6.927 0.958 1.00 92.00 91 ASN A N 1
ATOM 706 C CA . ASN A 1 91 ? -11.839 6.800 1.343 1.00 92.00 91 ASN A CA 1
ATOM 707 C C . ASN A 1 91 ? -11.307 5.400 1.002 1.00 92.00 91 ASN A C 1
ATOM 709 O O . ASN A 1 91 ? -10.277 5.269 0.347 1.00 92.00 91 ASN A O 1
ATOM 713 N N . THR A 1 92 ? -12.068 4.349 1.320 1.00 91.62 92 THR A N 1
ATOM 714 C CA . THR A 1 92 ? -11.693 2.956 1.007 1.00 91.62 92 THR A CA 1
ATOM 715 C C . THR A 1 92 ? -11.517 2.733 -0.504 1.00 91.62 92 THR A C 1
ATOM 717 O O . THR A 1 92 ? -10.542 2.117 -0.947 1.00 91.62 92 THR A O 1
ATOM 720 N N . ILE A 1 93 ? -12.426 3.278 -1.320 1.00 93.56 93 ILE A N 1
ATOM 721 C CA . ILE A 1 93 ? -12.344 3.195 -2.788 1.00 93.56 93 ILE A CA 1
ATOM 722 C C . ILE A 1 93 ? -11.154 4.007 -3.317 1.00 93.56 93 ILE A C 1
ATOM 724 O O . ILE A 1 93 ? -10.401 3.518 -4.159 1.00 93.56 93 ILE A O 1
ATOM 728 N N . THR A 1 94 ? -10.948 5.220 -2.803 1.00 93.94 94 THR A N 1
ATOM 729 C CA . THR A 1 94 ? -9.855 6.115 -3.220 1.00 93.94 94 THR A CA 1
ATOM 730 C C . THR A 1 94 ? -8.494 5.509 -2.898 1.00 93.94 94 THR A C 1
ATOM 732 O O . THR A 1 94 ? -7.614 5.456 -3.754 1.00 93.94 94 THR A O 1
ATOM 735 N N . MET A 1 95 ? -8.337 4.961 -1.697 1.00 93.31 95 MET A N 1
ATOM 736 C CA . MET A 1 95 ? -7.127 4.265 -1.270 1.00 93.31 95 MET A CA 1
ATOM 737 C C . MET A 1 95 ? -6.849 3.012 -2.115 1.00 93.31 95 MET A C 1
ATOM 739 O O . MET A 1 95 ? -5.708 2.766 -2.515 1.00 93.31 95 MET A O 1
ATOM 743 N N . SER A 1 96 ? -7.895 2.264 -2.482 1.00 94.38 96 SER A N 1
ATOM 744 C CA . SER A 1 96 ? -7.786 1.141 -3.425 1.00 94.38 96 SER A CA 1
ATOM 745 C C . SER A 1 96 ? -7.325 1.606 -4.811 1.00 94.38 96 SER A C 1
ATOM 747 O O . SER A 1 96 ? -6.441 0.996 -5.410 1.00 94.38 96 SER A O 1
ATOM 749 N N . ALA A 1 97 ? -7.879 2.710 -5.317 1.00 94.56 97 ALA A N 1
ATOM 750 C CA . ALA A 1 97 ? -7.486 3.309 -6.588 1.00 94.56 97 ALA A CA 1
ATOM 751 C C . ALA A 1 97 ? -6.016 3.760 -6.582 1.00 94.56 97 ALA A C 1
ATOM 753 O O . ALA A 1 97 ? -5.273 3.415 -7.502 1.00 94.56 97 ALA A O 1
ATOM 754 N N . ILE A 1 98 ? -5.568 4.444 -5.523 1.00 94.56 98 ILE A N 1
ATOM 755 C CA . ILE A 1 98 ? -4.166 4.855 -5.355 1.00 94.56 98 ILE A CA 1
ATOM 756 C C . ILE A 1 98 ? -3.249 3.629 -5.397 1.00 94.56 98 ILE A C 1
ATOM 758 O O . ILE A 1 98 ? -2.281 3.609 -6.158 1.00 94.56 98 ILE A O 1
ATOM 762 N N . MET A 1 99 ? -3.582 2.564 -4.669 1.00 93.25 99 MET A N 1
ATOM 763 C CA . MET A 1 99 ? -2.785 1.337 -4.670 1.00 93.25 99 MET A CA 1
ATOM 764 C C . MET A 1 99 ? -2.637 0.724 -6.070 1.00 93.25 99 MET A C 1
ATOM 766 O O . MET A 1 99 ? -1.533 0.354 -6.476 1.00 93.25 99 MET A O 1
ATOM 770 N N . VAL A 1 100 ? -3.731 0.669 -6.836 1.00 93.88 100 VAL A N 1
ATOM 771 C CA . VAL A 1 100 ? -3.727 0.169 -8.219 1.00 93.88 100 VAL A CA 1
ATOM 772 C C . VAL A 1 100 ? -2.844 1.031 -9.121 1.00 93.88 100 VAL A C 1
ATOM 774 O O . VAL A 1 100 ? -2.089 0.486 -9.927 1.00 93.88 100 VAL A O 1
ATOM 777 N N . THR A 1 101 ? -2.901 2.359 -8.979 1.00 93.38 101 THR A N 1
ATOM 778 C CA . THR A 1 101 ? -2.053 3.271 -9.766 1.00 93.38 101 THR A CA 1
ATOM 779 C C . THR A 1 101 ? -0.568 3.136 -9.436 1.00 93.38 101 THR A C 1
ATOM 781 O O . THR A 1 101 ? 0.258 3.120 -10.346 1.00 93.38 101 THR A O 1
ATOM 784 N N . LEU A 1 102 ? -0.219 2.995 -8.155 1.00 92.88 102 LEU A N 1
ATOM 785 C CA . LEU A 1 102 ? 1.174 2.973 -7.717 1.00 92.88 102 LEU A CA 1
ATOM 786 C C . LEU A 1 102 ? 1.861 1.630 -7.981 1.00 92.88 102 LEU A C 1
ATOM 788 O O . LEU A 1 102 ? 3.030 1.630 -8.362 1.00 92.88 102 LEU A O 1
ATOM 792 N N . PHE A 1 103 ? 1.159 0.504 -7.798 1.00 91.62 103 PHE A N 1
ATOM 793 C CA . PHE A 1 103 ? 1.786 -0.825 -7.789 1.00 91.62 103 PHE A CA 1
ATOM 794 C C . PHE A 1 103 ? 1.389 -1.762 -8.939 1.00 91.62 103 PHE A C 1
ATOM 796 O O . PHE A 1 103 ? 2.190 -2.628 -9.294 1.00 91.62 103 PHE A O 1
ATOM 803 N N . LEU A 1 104 ? 0.176 -1.631 -9.496 1.00 89.69 104 LEU A N 1
ATOM 804 C CA . LEU A 1 104 ? -0.402 -2.571 -10.478 1.00 89.69 104 LEU A CA 1
ATOM 805 C C . LEU A 1 104 ? -0.625 -1.938 -11.865 1.00 89.69 104 LEU A C 1
ATOM 807 O O . LEU A 1 104 ? -1.469 -2.390 -12.646 1.00 89.69 104 LEU A O 1
ATOM 811 N N . GLY A 1 105 ? 0.102 -0.872 -12.177 1.00 85.88 105 GLY A N 1
ATOM 812 C CA . GLY A 1 105 ? 0.098 -0.228 -13.487 1.00 85.88 105 GLY A CA 1
ATOM 813 C C . GLY A 1 105 ? -1.209 0.469 -13.844 1.00 85.88 105 GLY A C 1
ATOM 814 O O . GLY A 1 105 ? -1.455 0.719 -15.019 1.00 85.88 105 GLY A O 1
ATOM 815 N N . GLY A 1 106 ? -2.080 0.769 -12.876 1.00 87.69 106 GLY A N 1
ATOM 816 C CA . GLY A 1 106 ? -3.307 1.517 -13.138 1.00 87.69 106 GLY A CA 1
ATOM 817 C C . GLY A 1 106 ? -4.185 0.858 -14.225 1.00 87.69 106 GLY A C 1
ATOM 818 O O . GLY A 1 106 ? -4.500 -0.336 -14.122 1.00 87.69 106 GLY A O 1
ATOM 819 N N . PRO A 1 107 ? -4.561 1.608 -15.279 1.00 84.69 107 PRO A N 1
ATOM 820 C CA . PRO A 1 107 ? -5.343 1.114 -16.412 1.00 84.69 107 PRO A CA 1
ATOM 821 C C . PRO A 1 107 ? -4.538 0.248 -17.400 1.00 84.69 107 PRO A C 1
ATOM 823 O O . PRO A 1 107 ? -5.112 -0.280 -18.352 1.00 84.69 107 PRO A O 1
ATOM 826 N N . ALA A 1 108 ? -3.223 0.080 -17.206 1.00 77.94 108 ALA A N 1
ATOM 827 C CA . ALA A 1 108 ? -2.409 -0.780 -18.055 1.00 77.94 108 ALA A CA 1
ATOM 828 C C . ALA A 1 108 ? -2.823 -2.250 -17.879 1.00 77.94 108 ALA A C 1
ATOM 830 O O . ALA A 1 108 ? -2.829 -2.808 -16.775 1.00 77.94 108 ALA A O 1
ATOM 831 N N . GLY A 1 109 ? -3.172 -2.886 -18.989 1.00 73.81 109 GLY A N 1
ATOM 832 C CA . GLY A 1 109 ? -3.615 -4.269 -19.052 1.00 73.81 109 GLY A CA 1
ATOM 833 C C . GLY A 1 109 ? -3.565 -4.763 -20.488 1.00 73.81 109 GLY A C 1
ATOM 834 O O . GLY A 1 109 ? -3.283 -3.998 -21.412 1.00 73.81 109 GLY A O 1
ATOM 835 N N . TRP A 1 110 ? -3.827 -6.052 -20.686 1.00 71.25 110 TRP A N 1
ATOM 836 C CA . TRP A 1 110 ? -3.944 -6.582 -22.037 1.00 71.25 110 TRP A CA 1
ATOM 837 C C . TRP A 1 110 ? -5.173 -5.969 -22.717 1.00 71.25 110 TRP A C 1
ATOM 839 O O . TRP A 1 110 ? -6.285 -6.039 -22.187 1.00 71.25 110 TRP A O 1
ATOM 849 N N . VAL A 1 111 ? -4.960 -5.341 -23.873 1.00 73.06 111 VAL A N 1
ATOM 850 C CA . VAL A 1 111 ? -6.022 -4.727 -24.672 1.00 73.06 111 VAL A CA 1
ATOM 851 C C . VAL A 1 111 ? -6.188 -5.547 -25.951 1.00 73.06 111 VAL A C 1
ATOM 853 O O . VAL A 1 111 ? -5.276 -5.563 -26.781 1.00 73.06 111 VAL A O 1
ATOM 856 N N . PRO A 1 112 ? -7.331 -6.230 -26.134 1.00 73.12 112 PRO A N 1
ATOM 857 C CA . PRO A 1 112 ? -7.659 -6.885 -27.392 1.00 73.12 112 PRO A CA 1
ATOM 858 C C . PRO A 1 112 ? -7.687 -5.873 -28.544 1.00 73.12 112 PRO A C 1
ATOM 860 O O . PRO A 1 112 ? -8.162 -4.747 -28.381 1.00 73.12 112 PRO A O 1
ATOM 863 N N . ASN A 1 113 ? -7.219 -6.274 -29.729 1.00 72.12 113 ASN A N 1
ATOM 864 C CA . ASN A 1 113 ? -7.133 -5.396 -30.901 1.00 72.12 113 ASN A CA 1
ATOM 865 C C . ASN A 1 113 ? -8.496 -5.224 -31.610 1.00 72.12 113 ASN A C 1
ATOM 867 O O . ASN A 1 113 ? -8.643 -5.496 -32.798 1.00 72.12 113 ASN A O 1
ATOM 871 N N . VAL A 1 114 ? -9.519 -4.808 -30.860 1.00 78.19 114 VAL A N 1
ATOM 872 C CA . VAL A 1 114 ? -10.854 -4.449 -31.361 1.00 78.19 114 VAL A CA 1
ATOM 873 C C . VAL A 1 114 ? -10.965 -2.929 -31.411 1.00 78.19 114 VAL A C 1
ATOM 875 O O . VAL A 1 114 ? -11.080 -2.264 -30.381 1.00 78.19 114 VAL A O 1
ATOM 878 N N . ALA A 1 115 ? -10.942 -2.374 -32.627 1.00 73.44 115 ALA A N 1
ATOM 879 C CA . ALA A 1 115 ? -10.826 -0.934 -32.874 1.00 73.44 115 ALA A CA 1
ATOM 880 C C . ALA A 1 115 ? -11.888 -0.073 -32.155 1.00 73.44 115 ALA A C 1
ATOM 882 O O . ALA A 1 115 ? -11.578 1.023 -31.700 1.00 73.44 115 ALA A O 1
ATOM 883 N N . HIS A 1 116 ? -13.113 -0.582 -31.993 1.00 78.00 116 HIS A N 1
ATOM 884 C CA . HIS A 1 116 ? -14.247 0.183 -31.458 1.00 78.00 116 HIS A CA 1
ATOM 885 C C . HIS A 1 116 ? -14.324 0.193 -29.919 1.00 78.00 116 HIS A C 1
ATOM 887 O O . HIS A 1 116 ? -14.938 1.083 -29.339 1.00 78.00 116 HIS A O 1
ATOM 893 N N . LEU A 1 117 ? -13.686 -0.771 -29.241 1.00 79.25 117 LEU A N 1
ATOM 894 C CA . LEU A 1 117 ? -13.767 -0.946 -27.780 1.00 79.25 117 LEU A CA 1
ATOM 895 C C . LEU A 1 117 ? -12.446 -0.645 -27.058 1.00 79.25 117 LEU A C 1
ATOM 897 O O . LEU A 1 117 ? -12.354 -0.790 -25.841 1.00 79.25 117 LEU A O 1
ATOM 901 N N . ARG A 1 118 ? -11.421 -0.187 -27.783 1.00 79.00 118 ARG A N 1
ATOM 902 C CA . ARG A 1 118 ? -10.069 0.045 -27.251 1.00 79.00 118 ARG A CA 1
ATOM 903 C C . ARG A 1 118 ? -10.021 1.010 -26.057 1.00 79.00 118 ARG A C 1
ATOM 905 O O . ARG A 1 118 ? -9.154 0.857 -25.205 1.00 79.00 118 ARG A O 1
ATOM 912 N N . TRP A 1 119 ? -10.939 1.973 -25.978 1.00 81.75 119 TRP A N 1
ATOM 913 C CA . TRP A 1 119 ? -11.021 2.937 -24.872 1.00 81.75 119 TRP A CA 1
ATOM 914 C C . TRP A 1 119 ? -11.650 2.349 -23.597 1.00 81.75 119 TRP A C 1
ATOM 916 O O . TRP A 1 119 ? -11.350 2.811 -22.499 1.00 81.75 119 TRP A O 1
ATOM 926 N N . LEU A 1 120 ? -12.493 1.319 -23.729 1.00 85.81 120 LEU A N 1
ATOM 927 C CA . LEU A 1 120 ? -13.223 0.721 -22.611 1.00 85.81 120 LEU A CA 1
ATOM 928 C C . LEU A 1 120 ? -12.337 -0.224 -21.792 1.00 85.81 120 LEU A C 1
ATOM 930 O O . LEU A 1 120 ? -12.439 -0.251 -20.569 1.00 85.81 120 LEU A O 1
ATOM 934 N N . PHE A 1 121 ? -11.444 -0.977 -22.443 1.00 85.75 121 PHE A N 1
ATOM 935 C CA . PHE A 1 121 ? -10.604 -1.968 -21.759 1.00 85.75 121 PHE A CA 1
ATOM 936 C C . PHE A 1 121 ? -9.706 -1.378 -20.658 1.00 85.75 121 PHE A C 1
ATOM 938 O O . PHE A 1 121 ? -9.695 -1.947 -19.569 1.00 85.75 121 PHE A O 1
ATOM 945 N N . PRO A 1 122 ? -8.989 -0.252 -20.858 1.00 86.50 122 PRO A N 1
ATOM 946 C CA . PRO A 1 122 ? -8.166 0.338 -19.800 1.00 86.50 122 PRO A CA 1
ATOM 947 C C . PRO A 1 122 ? -8.992 0.789 -18.585 1.00 86.50 122 PRO A C 1
ATOM 949 O O . PRO A 1 122 ? -8.585 0.581 -17.442 1.00 86.50 122 PRO A O 1
ATOM 952 N N . ILE A 1 123 ? -10.183 1.351 -18.826 1.00 89.31 123 ILE A N 1
ATOM 953 C CA . ILE A 1 123 ? -11.119 1.761 -17.768 1.00 89.31 123 ILE A CA 1
ATOM 954 C C . ILE A 1 123 ? -11.623 0.528 -17.014 1.00 89.31 123 ILE A C 1
ATOM 956 O O . ILE A 1 123 ? -11.576 0.494 -15.786 1.00 89.31 123 ILE A O 1
ATOM 960 N N . ALA A 1 124 ? -12.052 -0.505 -17.741 1.00 90.00 124 ALA A N 1
ATOM 961 C CA . ALA A 1 124 ? -12.520 -1.752 -17.152 1.00 90.00 124 ALA A CA 1
ATOM 962 C C . ALA A 1 124 ? -11.430 -2.415 -16.296 1.00 90.00 124 ALA A C 1
ATOM 964 O O . ALA A 1 124 ? -11.706 -2.821 -15.171 1.00 90.00 124 ALA A O 1
ATOM 965 N N . TRP A 1 125 ? -10.181 -2.460 -16.772 1.00 89.50 125 TRP A N 1
ATOM 966 C CA . TRP A 1 125 ? -9.052 -2.992 -16.006 1.00 89.50 125 TRP A CA 1
ATOM 967 C C . TRP A 1 125 ? -8.802 -2.223 -14.717 1.00 89.50 125 TRP A C 1
ATOM 969 O O . TRP A 1 125 ? -8.583 -2.839 -13.674 1.00 89.50 125 TRP A O 1
ATOM 979 N N . PHE A 1 126 ? -8.848 -0.894 -14.775 1.00 92.38 126 PHE A N 1
ATOM 980 C CA . PHE A 1 126 ? -8.697 -0.069 -13.586 1.00 92.38 126 PHE A CA 1
ATOM 981 C C . PHE A 1 126 ? -9.807 -0.357 -12.570 1.00 92.38 126 PHE A C 1
ATOM 983 O O . PHE A 1 126 ? -9.512 -0.696 -11.428 1.00 92.38 126 PHE A O 1
ATOM 990 N N . VAL A 1 127 ? -11.071 -0.328 -13.006 1.00 93.94 127 VAL A N 1
ATOM 991 C CA . VAL A 1 127 ? -12.233 -0.588 -12.142 1.00 93.94 127 VAL A CA 1
ATOM 992 C C . VAL A 1 127 ? -12.172 -1.987 -11.533 1.00 93.94 127 VAL A C 1
ATOM 994 O O . VAL A 1 127 ? -12.343 -2.126 -10.327 1.00 93.94 127 VAL A O 1
ATOM 997 N N . VAL A 1 128 ? -11.875 -3.021 -12.325 1.00 93.94 128 VAL A N 1
ATOM 998 C CA . VAL A 1 128 ? -11.777 -4.406 -11.837 1.00 93.94 128 VAL A CA 1
ATOM 999 C C . VAL A 1 128 ? -10.683 -4.543 -10.781 1.00 93.94 128 VAL A C 1
ATOM 1001 O O . VAL A 1 128 ? -10.923 -5.144 -9.736 1.00 93.94 128 VAL A O 1
ATOM 1004 N N . LYS A 1 129 ? -9.498 -3.960 -11.003 1.00 93.25 129 LYS A N 1
ATOM 1005 C CA . LYS A 1 129 ? -8.411 -3.987 -10.013 1.00 93.25 129 LYS A CA 1
ATOM 1006 C C . LYS A 1 129 ? -8.796 -3.228 -8.740 1.00 93.25 129 LYS A C 1
ATOM 1008 O O . LYS A 1 129 ? -8.569 -3.733 -7.643 1.00 93.25 129 LYS A O 1
ATOM 1013 N N . THR A 1 130 ? -9.406 -2.048 -8.868 1.00 95.06 130 THR A N 1
ATOM 1014 C CA . THR A 1 130 ? -9.856 -1.244 -7.722 1.00 95.06 130 THR A CA 1
ATOM 1015 C C . THR A 1 130 ? -10.915 -1.981 -6.909 1.00 95.06 130 THR A C 1
ATOM 1017 O O . THR A 1 130 ? -10.800 -2.044 -5.688 1.00 95.06 130 THR A O 1
ATOM 1020 N N . VAL A 1 131 ? -11.902 -2.595 -7.566 1.00 94.94 131 VAL A N 1
ATOM 1021 C CA . VAL A 1 131 ? -12.925 -3.423 -6.911 1.00 94.94 131 VAL A CA 1
ATOM 1022 C C . VAL A 1 131 ? -12.304 -4.664 -6.274 1.00 94.94 131 VAL A C 1
ATOM 1024 O O . VAL A 1 131 ? -12.683 -5.017 -5.164 1.00 94.94 131 VAL A O 1
ATOM 1027 N N . GLY A 1 132 ? -11.316 -5.293 -6.915 1.00 94.44 132 GLY A N 1
ATOM 1028 C CA . GLY A 1 132 ? -10.581 -6.422 -6.343 1.00 94.44 132 GLY A CA 1
ATOM 1029 C C . GLY A 1 132 ? -9.908 -6.074 -5.012 1.00 94.44 132 GLY A C 1
ATOM 1030 O O . GLY A 1 132 ? -9.985 -6.848 -4.061 1.00 94.44 132 GLY A O 1
ATOM 1031 N N . PHE A 1 133 ? -9.319 -4.882 -4.901 1.00 91.88 133 PHE A N 1
ATOM 1032 C CA . PHE A 1 133 ? -8.756 -4.410 -3.634 1.00 91.88 133 PHE A CA 1
ATOM 1033 C C . PHE A 1 133 ? -9.805 -3.937 -2.631 1.00 91.88 133 PHE A C 1
ATOM 1035 O O . PHE A 1 133 ? -9.671 -4.235 -1.448 1.00 91.88 133 PHE A O 1
ATOM 1042 N N . ALA A 1 134 ? -10.875 -3.280 -3.080 1.00 92.06 134 ALA A N 1
ATOM 1043 C CA . ALA A 1 134 ? -12.009 -2.961 -2.214 1.00 92.06 134 ALA A CA 1
ATOM 1044 C C . ALA A 1 134 ? -12.592 -4.240 -1.582 1.00 92.06 134 ALA A C 1
ATOM 1046 O O . ALA A 1 134 ? -12.847 -4.287 -0.379 1.00 92.06 134 ALA A O 1
ATOM 1047 N N . PHE A 1 135 ? -12.717 -5.306 -2.375 1.00 92.06 135 PHE A N 1
ATOM 1048 C CA . PHE A 1 135 ? -13.104 -6.631 -1.906 1.00 92.06 135 PHE A CA 1
ATOM 1049 C C . PHE A 1 135 ? -12.076 -7.224 -0.936 1.00 92.06 135 PHE A C 1
ATOM 1051 O O . PHE A 1 135 ? -12.470 -7.784 0.083 1.00 92.06 135 PHE A O 1
ATOM 1058 N N . ALA A 1 136 ? -10.774 -7.058 -1.188 1.00 90.50 136 ALA A N 1
ATOM 1059 C CA . ALA A 1 136 ? -9.737 -7.502 -0.258 1.00 90.50 136 ALA A CA 1
ATOM 1060 C C . ALA A 1 136 ? -9.883 -6.855 1.133 1.00 90.50 136 ALA A C 1
ATOM 1062 O O . ALA A 1 136 ? -9.716 -7.551 2.127 1.00 90.50 136 ALA A O 1
ATOM 1063 N N . TYR A 1 137 ? -10.278 -5.579 1.235 1.00 87.56 137 TYR A N 1
ATOM 1064 C CA . TYR A 1 137 ? -10.556 -4.953 2.539 1.00 87.56 137 TYR A CA 1
ATOM 1065 C C . TYR A 1 137 ? -11.776 -5.553 3.238 1.00 87.56 137 TYR A C 1
ATOM 1067 O O . TYR A 1 137 ? -11.742 -5.795 4.445 1.00 87.56 137 TYR A O 1
ATOM 1075 N N . VAL A 1 138 ? -12.845 -5.839 2.490 1.00 89.56 138 VAL A N 1
ATOM 1076 C CA . VAL A 1 138 ? -14.013 -6.548 3.036 1.00 89.56 138 VAL A CA 1
ATOM 1077 C C . VAL A 1 138 ? -13.611 -7.945 3.516 1.00 89.56 138 VAL A C 1
ATOM 1079 O O . VAL A 1 138 ? -14.054 -8.391 4.574 1.00 89.56 138 VAL A O 1
ATOM 1082 N N . TRP A 1 139 ? -12.726 -8.617 2.782 1.00 90.62 139 TRP A N 1
ATOM 1083 C CA . TRP A 1 139 ? -12.209 -9.922 3.164 1.00 90.62 139 TRP A CA 1
ATOM 1084 C C . TRP A 1 139 ? -11.309 -9.850 4.403 1.00 90.62 139 TRP A C 1
ATOM 1086 O O . TRP A 1 139 ? -11.499 -10.638 5.324 1.00 90.62 139 TRP A O 1
ATOM 1096 N N . PHE A 1 140 ? -10.390 -8.887 4.495 1.00 87.62 140 PHE A N 1
ATOM 1097 C CA . PHE A 1 140 ? -9.549 -8.698 5.683 1.00 87.62 140 PHE A CA 1
ATOM 1098 C C . PHE A 1 140 ? -10.378 -8.446 6.937 1.00 87.62 140 PHE A C 1
ATOM 1100 O O . PHE A 1 140 ? -10.089 -9.043 7.972 1.00 87.62 140 PHE A O 1
ATOM 1107 N N . ARG A 1 141 ? -11.460 -7.666 6.823 1.00 85.81 141 ARG A N 1
ATOM 1108 C CA . ARG A 1 141 ? -12.430 -7.476 7.908 1.00 85.81 141 ARG A CA 1
ATOM 1109 C C . ARG A 1 141 ? -13.063 -8.790 8.374 1.00 85.81 141 ARG A C 1
ATOM 1111 O O . ARG A 1 141 ? -13.322 -8.943 9.560 1.00 85.81 141 ARG A O 1
ATOM 1118 N N . ALA A 1 142 ? -13.352 -9.711 7.456 1.00 87.56 142 ALA A N 1
ATOM 1119 C CA . ALA A 1 142 ? -13.964 -10.996 7.788 1.00 87.56 142 ALA A CA 1
ATOM 1120 C C . ALA A 1 142 ? -12.949 -12.044 8.282 1.00 87.56 142 ALA A C 1
ATOM 1122 O O . ALA A 1 142 ? -13.315 -12.943 9.033 1.00 87.56 142 ALA A O 1
ATOM 1123 N N . ALA A 1 143 ? -11.693 -11.959 7.835 1.00 88.88 143 ALA A N 1
ATOM 1124 C CA . ALA A 1 143 ? -10.677 -12.984 8.065 1.00 88.88 143 ALA A CA 1
ATOM 1125 C C . ALA A 1 143 ? -9.791 -12.727 9.292 1.00 88.88 143 ALA A C 1
ATOM 1127 O O . ALA A 1 143 ? -9.299 -13.685 9.888 1.00 88.88 143 ALA A O 1
ATOM 1128 N N . LEU A 1 144 ? -9.536 -11.461 9.643 1.00 88.06 144 LEU A N 1
ATOM 1129 C CA . LEU A 1 144 ? -8.574 -11.101 10.683 1.00 88.06 144 LEU A CA 1
ATOM 1130 C C . LEU A 1 144 ? -9.268 -10.682 11.986 1.00 88.06 144 LEU A C 1
ATOM 1132 O O . LEU A 1 144 ? -10.242 -9.929 11.946 1.00 88.06 144 LEU A O 1
ATOM 1136 N N . PRO A 1 145 ? -8.753 -11.120 13.151 1.00 85.62 145 PRO A N 1
ATOM 1137 C CA . PRO A 1 145 ? -9.200 -10.598 14.432 1.00 85.62 145 PRO A CA 1
ATOM 1138 C C . PRO A 1 145 ? -8.761 -9.138 14.601 1.00 85.62 145 PRO A C 1
ATOM 1140 O O . PRO A 1 145 ? -7.766 -8.698 14.022 1.00 85.62 145 PRO A O 1
ATOM 1143 N N . ARG A 1 146 ? -9.497 -8.400 15.433 1.00 84.75 146 ARG A N 1
ATOM 1144 C CA . ARG A 1 146 ? -9.164 -7.021 15.809 1.00 84.75 146 ARG A CA 1
ATOM 1145 C C . ARG A 1 146 ? -7.835 -6.967 16.571 1.00 84.75 146 ARG A C 1
ATOM 1147 O O . ARG A 1 146 ? -7.591 -7.800 17.447 1.00 84.75 146 ARG A O 1
ATOM 1154 N N . PHE A 1 147 ? -6.998 -5.975 16.266 1.00 83.75 147 PHE A N 1
ATOM 1155 C CA . PHE A 1 147 ? -5.750 -5.714 16.989 1.00 83.75 147 PHE A CA 1
ATOM 1156 C C . PHE A 1 147 ? -5.945 -4.671 18.089 1.00 83.75 147 PHE A C 1
ATOM 1158 O O . PHE A 1 147 ? -6.658 -3.685 17.919 1.00 83.75 147 PHE A O 1
ATOM 1165 N N . ARG A 1 148 ? -5.248 -4.854 19.214 1.00 86.19 148 ARG A N 1
ATOM 1166 C CA . ARG A 1 148 ? -5.211 -3.860 20.296 1.00 86.19 148 ARG A CA 1
ATOM 1167 C C . ARG A 1 148 ? -4.331 -2.669 19.905 1.00 86.19 148 ARG A C 1
ATOM 1169 O O . ARG A 1 148 ? -3.303 -2.871 19.258 1.00 86.19 148 ARG A O 1
ATOM 1176 N N . TYR A 1 149 ? -4.668 -1.466 20.387 1.00 83.12 149 TYR A N 1
ATOM 1177 C CA . TYR A 1 149 ? -3.902 -0.226 20.163 1.00 83.12 149 TYR A CA 1
ATOM 1178 C C . TYR A 1 149 ? -2.385 -0.412 20.279 1.00 83.12 149 TYR A C 1
ATOM 1180 O O . TYR A 1 149 ? -1.643 -0.097 19.351 1.00 83.12 149 TYR A O 1
ATOM 1188 N N . ASP A 1 150 ? -1.934 -1.004 21.387 1.00 85.06 150 ASP A N 1
ATOM 1189 C CA . ASP A 1 150 ? -0.509 -1.185 21.678 1.00 85.06 150 ASP A CA 1
ATOM 1190 C C . ASP A 1 150 ? 0.191 -2.052 20.625 1.00 85.06 150 ASP A C 1
ATOM 1192 O O . ASP A 1 150 ? 1.319 -1.771 20.230 1.00 85.06 150 ASP A O 1
ATOM 1196 N N . GLN A 1 151 ? -0.497 -3.073 20.103 1.00 87.06 151 GLN A N 1
ATOM 1197 C CA . GLN A 1 151 ? 0.035 -3.956 19.063 1.00 87.06 151 GLN A CA 1
ATOM 1198 C C . GLN A 1 151 ? 0.139 -3.240 17.715 1.00 87.06 151 GLN A C 1
ATOM 1200 O O . GLN A 1 151 ? 1.101 -3.457 16.977 1.00 87.06 151 GLN A O 1
ATOM 1205 N N . VAL A 1 152 ? -0.832 -2.379 17.394 1.00 87.50 152 VAL A N 1
ATOM 1206 C CA . VAL A 1 152 ? -0.817 -1.561 16.173 1.00 87.50 152 VAL A CA 1
ATOM 1207 C C . VAL A 1 152 ? 0.311 -0.537 16.236 1.00 87.50 152 VAL A C 1
ATOM 1209 O O . VAL A 1 152 ? 1.066 -0.389 15.272 1.00 87.50 152 VAL A O 1
ATOM 1212 N N . MET A 1 153 ? 0.472 0.123 17.383 1.00 89.00 153 MET A N 1
ATOM 1213 C CA . MET A 1 153 ? 1.519 1.118 17.585 1.00 89.00 153 MET A CA 1
ATOM 1214 C C . MET A 1 153 ? 2.911 0.476 17.551 1.00 89.00 153 MET A C 1
ATOM 1216 O O . MET A 1 153 ? 3.802 0.971 16.856 1.00 89.00 153 MET A O 1
ATOM 1220 N N . ASP A 1 154 ? 3.078 -0.682 18.192 1.00 89.50 154 ASP A N 1
ATOM 1221 C CA . ASP A 1 154 ? 4.308 -1.469 18.109 1.00 89.50 154 ASP A CA 1
ATOM 1222 C C . ASP A 1 154 ? 4.613 -1.916 16.674 1.00 89.50 154 ASP A C 1
ATOM 1224 O O . ASP A 1 154 ? 5.752 -1.796 16.217 1.00 89.50 154 ASP A O 1
ATOM 1228 N N . LEU A 1 155 ? 3.612 -2.392 15.926 1.00 90.44 155 LEU A N 1
ATOM 1229 C CA . LEU A 1 155 ? 3.780 -2.778 14.524 1.00 90.44 155 LEU A CA 1
ATOM 1230 C C . LEU A 1 155 ? 4.221 -1.582 13.668 1.00 90.44 155 LEU A C 1
ATOM 1232 O O . LEU A 1 155 ? 5.177 -1.698 12.895 1.00 90.44 155 LEU A O 1
ATOM 1236 N N . GLY A 1 156 ? 3.562 -0.435 13.825 1.00 89.62 156 GLY A N 1
ATOM 1237 C CA . GLY A 1 156 ? 3.865 0.794 13.097 1.00 89.62 156 GLY A CA 1
ATOM 1238 C C . GLY A 1 156 ? 5.282 1.298 13.355 1.00 89.62 156 GLY A C 1
ATOM 1239 O O . GLY A 1 156 ? 6.065 1.463 12.413 1.00 89.62 156 GLY A O 1
ATOM 1240 N N . TRP A 1 157 ? 5.628 1.499 14.627 1.00 90.19 157 TRP A N 1
ATOM 1241 C CA . TRP A 1 157 ? 6.893 2.118 15.024 1.00 90.19 157 TRP A CA 1
ATOM 1242 C C . TRP A 1 157 ? 8.083 1.173 14.979 1.00 90.19 157 TRP A C 1
ATOM 1244 O O . TRP A 1 157 ? 9.135 1.551 14.466 1.00 90.19 157 TRP A O 1
ATOM 1254 N N . LYS A 1 158 ? 7.945 -0.053 15.493 1.00 88.38 158 LYS A N 1
ATOM 1255 C CA . LYS A 1 158 ? 9.086 -0.971 15.621 1.00 88.38 158 LYS A CA 1
ATOM 1256 C C . LYS A 1 158 ? 9.353 -1.750 14.337 1.00 88.38 158 LYS A C 1
ATOM 1258 O O . LYS A 1 158 ? 10.488 -2.163 14.120 1.00 88.38 158 LYS A O 1
ATOM 1263 N N . ARG A 1 159 ? 8.340 -1.972 13.485 1.00 90.75 159 ARG A N 1
ATOM 1264 C CA . ARG A 1 159 ? 8.480 -2.814 12.281 1.00 90.75 159 ARG A CA 1
ATOM 1265 C C . ARG A 1 159 ? 8.275 -2.054 10.976 1.00 90.75 159 ARG A C 1
ATOM 1267 O O . ARG A 1 159 ? 9.189 -2.033 10.159 1.00 90.75 159 ARG A O 1
ATOM 1274 N N . LEU A 1 160 ? 7.117 -1.428 10.756 1.00 92.88 160 LEU A N 1
ATOM 1275 C CA . LEU A 1 160 ? 6.772 -0.861 9.443 1.00 92.88 160 LEU A CA 1
ATOM 1276 C C . LEU A 1 160 ? 7.647 0.339 9.061 1.00 92.88 160 LEU A C 1
ATOM 1278 O O . LEU A 1 160 ? 8.083 0.429 7.911 1.00 92.88 160 LEU A O 1
ATOM 1282 N N . ILE A 1 161 ? 7.923 1.247 10.002 1.00 92.62 161 ILE A N 1
ATOM 1283 C CA . ILE A 1 161 ? 8.779 2.420 9.763 1.00 92.62 161 ILE A CA 1
ATOM 1284 C C . ILE A 1 161 ? 10.219 2.003 9.410 1.00 92.62 161 ILE A C 1
ATOM 1286 O O . ILE A 1 161 ? 10.668 2.364 8.321 1.00 92.62 161 ILE A O 1
ATOM 1290 N N . PRO A 1 162 ? 10.934 1.204 10.231 1.00 92.75 162 PRO A N 1
ATOM 1291 C CA . PRO A 1 162 ? 12.295 0.787 9.895 1.00 92.75 162 PRO A CA 1
ATOM 1292 C C . PRO A 1 162 ? 12.358 -0.047 8.612 1.00 92.75 162 PRO A C 1
ATOM 1294 O O . PRO A 1 162 ? 13.278 0.127 7.816 1.00 92.75 162 PRO A O 1
ATOM 1297 N N . LEU A 1 163 ? 11.362 -0.911 8.376 1.00 93.81 163 LEU A N 1
ATOM 1298 C CA . LEU A 1 163 ? 11.309 -1.759 7.185 1.00 93.81 163 LEU A CA 1
ATOM 1299 C C . LEU A 1 163 ? 11.137 -0.937 5.901 1.00 93.81 163 LEU A C 1
ATOM 1301 O O . LEU A 1 163 ? 11.877 -1.142 4.941 1.00 93.81 163 LEU A O 1
ATOM 1305 N N . SER A 1 164 ? 10.190 0.006 5.879 1.00 93.88 164 SER A N 1
ATOM 1306 C CA . SER A 1 164 ? 9.972 0.870 4.706 1.00 93.88 164 SER A CA 1
ATOM 1307 C C . SER A 1 164 ? 11.146 1.808 4.445 1.00 93.88 164 SER A C 1
ATOM 1309 O O . SER A 1 164 ? 11.535 1.970 3.289 1.00 93.88 164 SER A O 1
ATOM 1311 N N . LEU A 1 165 ? 11.750 2.372 5.495 1.00 94.25 165 LEU A N 1
ATOM 1312 C CA . LEU A 1 165 ? 12.940 3.209 5.366 1.00 94.25 165 LEU A CA 1
ATOM 1313 C C . LEU A 1 165 ? 14.124 2.417 4.802 1.00 94.25 165 LEU A C 1
ATOM 1315 O O . LEU A 1 165 ? 14.764 2.852 3.846 1.00 94.25 165 LEU A O 1
ATOM 1319 N N . GLY A 1 166 ? 14.398 1.242 5.371 1.00 93.56 166 GLY A N 1
ATOM 1320 C CA . GLY A 1 166 ? 15.475 0.372 4.912 1.00 93.56 166 GLY A CA 1
ATOM 1321 C C . GLY A 1 166 ? 15.299 -0.017 3.448 1.00 93.56 166 GLY A C 1
ATOM 1322 O O . GLY A 1 166 ? 16.237 0.090 2.662 1.00 93.56 166 GLY A O 1
ATOM 1323 N N . TRP A 1 167 ? 14.080 -0.386 3.049 1.00 94.31 167 TRP A N 1
ATOM 1324 C CA . TRP A 1 167 ? 13.804 -0.751 1.661 1.00 94.31 167 TRP A CA 1
ATOM 1325 C C . TRP A 1 167 ? 13.970 0.422 0.692 1.00 94.31 167 TRP A C 1
ATOM 1327 O O . TRP A 1 167 ? 14.552 0.259 -0.378 1.00 94.31 167 TRP A O 1
ATOM 1337 N N . MET A 1 168 ? 13.522 1.617 1.083 1.00 94.31 168 MET A N 1
ATOM 1338 C CA . MET A 1 168 ? 13.714 2.838 0.301 1.00 94.31 168 MET A CA 1
ATOM 1339 C C . MET A 1 168 ? 15.205 3.123 0.057 1.00 94.31 168 MET A C 1
ATOM 1341 O O . MET A 1 168 ? 15.590 3.425 -1.071 1.00 94.31 168 MET A O 1
ATOM 1345 N N . ILE A 1 169 ? 16.051 2.985 1.086 1.00 93.69 169 ILE A N 1
ATOM 1346 C CA . ILE A 1 169 ? 17.507 3.194 0.980 1.00 93.69 169 ILE A CA 1
ATOM 1347 C C . ILE A 1 169 ? 18.148 2.146 0.061 1.00 93.69 169 ILE A C 1
ATOM 1349 O O . ILE A 1 169 ? 18.991 2.491 -0.766 1.00 93.69 169 ILE A O 1
ATOM 1353 N N . ILE A 1 170 ? 17.732 0.880 0.164 1.00 93.12 170 ILE A N 1
ATOM 1354 C CA . ILE A 1 170 ? 18.208 -0.193 -0.720 1.00 93.12 170 ILE A CA 1
ATOM 1355 C C . ILE A 1 170 ? 17.886 0.142 -2.178 1.00 93.12 170 ILE A C 1
ATOM 1357 O O . ILE A 1 170 ? 18.779 0.130 -3.026 1.00 93.12 170 ILE A O 1
ATOM 1361 N N . VAL A 1 171 ? 16.627 0.484 -2.465 1.00 92.62 171 VAL A N 1
ATOM 1362 C CA . VAL A 1 171 ? 16.177 0.837 -3.818 1.00 92.62 171 VAL A CA 1
ATOM 1363 C C . VAL A 1 171 ? 16.939 2.054 -4.348 1.00 92.62 171 VAL A C 1
ATOM 1365 O O . VAL A 1 171 ? 17.419 2.021 -5.479 1.00 92.62 171 VAL A O 1
ATOM 1368 N N . ALA A 1 172 ? 17.130 3.089 -3.526 1.00 92.75 172 ALA A N 1
ATOM 1369 C CA . ALA A 1 172 ? 17.934 4.252 -3.892 1.00 92.75 172 ALA A CA 1
ATOM 1370 C C . ALA A 1 172 ? 19.388 3.872 -4.231 1.00 92.75 172 ALA A C 1
ATOM 1372 O O . ALA A 1 172 ? 19.932 4.346 -5.227 1.00 92.75 172 ALA A O 1
ATOM 1373 N N . GLY A 1 173 ? 20.003 2.972 -3.456 1.00 91.88 173 GLY A N 1
ATOM 1374 C CA . GLY A 1 173 ? 21.351 2.464 -3.723 1.00 91.88 173 GLY A CA 1
ATOM 1375 C C . GLY A 1 173 ? 21.455 1.744 -5.069 1.00 91.88 173 GLY A C 1
ATOM 1376 O O . GLY A 1 173 ? 22.372 2.024 -5.843 1.00 91.88 173 GLY A O 1
ATOM 1377 N N . PHE A 1 174 ? 20.490 0.872 -5.382 1.00 91.94 174 PHE A N 1
ATOM 1378 C CA . PHE A 1 174 ? 20.442 0.148 -6.659 1.00 91.94 174 PHE A CA 1
ATOM 1379 C C . PHE A 1 174 ? 20.244 1.062 -7.873 1.00 91.94 174 PHE A C 1
ATOM 1381 O O . PHE A 1 174 ? 20.758 0.745 -8.945 1.00 91.94 174 PHE A O 1
ATOM 1388 N N . LEU A 1 175 ? 19.541 2.189 -7.719 1.00 90.50 175 LEU A N 1
ATOM 1389 C CA . LEU A 1 175 ? 19.382 3.182 -8.787 1.00 90.50 175 LEU A CA 1
ATOM 1390 C C . LEU A 1 175 ? 20.692 3.907 -9.123 1.00 90.50 175 LEU A C 1
ATOM 1392 O O . LEU A 1 175 ? 20.888 4.290 -10.273 1.00 90.50 175 LEU A O 1
ATOM 1396 N N . VAL A 1 176 ? 21.588 4.084 -8.146 1.00 92.75 176 VAL A N 1
ATOM 1397 C CA . VAL A 1 176 ? 22.906 4.703 -8.367 1.00 92.75 176 VAL A CA 1
ATOM 1398 C C . VAL A 1 176 ? 23.879 3.700 -8.983 1.00 92.75 176 VAL A C 1
ATOM 1400 O O . VAL A 1 176 ? 24.505 3.982 -10.000 1.00 92.75 176 VAL A O 1
ATOM 1403 N N . SER A 1 177 ? 24.037 2.527 -8.363 1.00 93.19 177 SER A N 1
ATOM 1404 C CA . SER A 1 177 ? 24.814 1.427 -8.940 1.00 93.19 177 SER A CA 1
ATOM 1405 C C . SER A 1 177 ? 24.506 0.095 -8.245 1.00 93.19 177 SER A C 1
ATOM 1407 O O . SER A 1 177 ? 24.200 0.090 -7.049 1.00 93.19 177 SER A O 1
ATOM 1409 N N . PRO A 1 178 ? 24.705 -1.054 -8.913 1.00 91.31 178 PRO A N 1
ATOM 1410 C CA . PRO A 1 178 ? 24.535 -2.358 -8.274 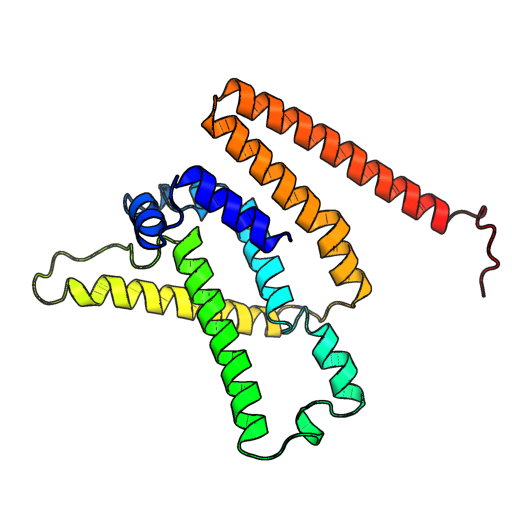1.00 91.31 178 PRO A CA 1
ATOM 1411 C C . PRO A 1 178 ? 25.416 -2.551 -7.029 1.00 91.31 178 PRO A C 1
ATOM 1413 O O . PRO A 1 178 ? 24.947 -3.081 -6.027 1.00 91.31 178 PRO A O 1
ATOM 1416 N N . ALA A 1 179 ? 26.668 -2.074 -7.052 1.00 90.12 179 ALA A N 1
ATOM 1417 C CA . ALA A 1 179 ? 27.591 -2.191 -5.918 1.00 90.12 179 ALA A CA 1
ATOM 1418 C C . ALA A 1 179 ? 27.108 -1.398 -4.692 1.00 90.12 179 ALA A C 1
ATOM 1420 O O . ALA A 1 179 ? 27.099 -1.924 -3.578 1.00 90.12 179 ALA A O 1
ATOM 1421 N N . TRP A 1 180 ? 26.640 -0.162 -4.905 1.00 90.25 180 TRP A N 1
ATOM 1422 C CA . TRP A 1 180 ? 26.013 0.648 -3.856 1.00 90.25 180 TRP A CA 1
ATOM 1423 C C . TRP A 1 180 ? 24.720 0.008 -3.338 1.00 90.25 180 TRP A C 1
ATOM 1425 O O . TRP A 1 180 ? 24.491 0.016 -2.132 1.00 90.25 180 TRP A O 1
ATOM 1435 N N . GLY A 1 181 ? 23.915 -0.609 -4.209 1.00 89.06 181 GLY A N 1
ATOM 1436 C CA . GLY A 1 181 ? 22.728 -1.373 -3.815 1.00 89.06 181 GLY A CA 1
ATOM 1437 C C . GLY A 1 181 ? 23.044 -2.507 -2.836 1.00 89.06 181 GLY A C 1
ATOM 1438 O O . GLY A 1 181 ? 22.442 -2.581 -1.764 1.00 89.06 181 GLY A O 1
ATOM 1439 N N . PHE A 1 182 ? 24.040 -3.344 -3.144 1.00 91.12 182 PHE A N 1
ATOM 1440 C CA . PHE A 1 182 ? 24.464 -4.423 -2.244 1.00 91.12 182 PHE A CA 1
ATOM 1441 C C . PHE A 1 182 ? 25.087 -3.904 -0.942 1.00 91.12 182 PHE A C 1
ATOM 1443 O O . PHE A 1 182 ? 24.806 -4.450 0.126 1.00 91.12 182 PHE A O 1
ATOM 1450 N N . ALA A 1 183 ? 25.881 -2.830 -1.002 1.00 92.00 183 ALA A N 1
ATOM 1451 C CA . ALA A 1 183 ? 26.439 -2.199 0.192 1.00 92.00 183 ALA A CA 1
ATOM 1452 C C . ALA A 1 183 ? 25.333 -1.669 1.120 1.00 92.00 183 ALA A C 1
ATOM 1454 O O . ALA A 1 183 ? 25.343 -1.946 2.319 1.00 92.00 183 ALA A O 1
ATOM 1455 N N . MET A 1 184 ? 24.338 -0.967 0.569 1.00 91.12 184 MET A N 1
ATOM 1456 C CA . MET A 1 184 ? 23.194 -0.470 1.336 1.00 91.12 184 MET A CA 1
ATOM 1457 C C . MET A 1 184 ? 22.334 -1.609 1.884 1.00 91.12 184 MET A C 1
ATOM 1459 O O . MET A 1 184 ? 21.892 -1.532 3.026 1.00 91.12 184 MET A O 1
ATOM 1463 N N . ALA A 1 185 ? 22.149 -2.696 1.131 1.00 91.06 185 ALA A N 1
ATOM 1464 C CA . ALA A 1 185 ? 21.453 -3.884 1.623 1.00 91.06 185 ALA A CA 1
ATOM 1465 C C . ALA A 1 185 ? 22.164 -4.513 2.830 1.00 91.06 185 ALA A C 1
ATOM 1467 O O . ALA A 1 185 ? 21.504 -4.854 3.811 1.00 91.06 185 ALA A O 1
ATOM 1468 N N . ALA A 1 186 ? 23.497 -4.601 2.807 1.00 91.69 186 ALA A N 1
ATOM 1469 C CA . ALA A 1 186 ? 24.273 -5.083 3.947 1.00 91.69 186 ALA A CA 1
ATOM 1470 C C . ALA A 1 186 ? 24.138 -4.153 5.164 1.00 91.69 186 ALA A C 1
ATOM 1472 O O . ALA A 1 186 ? 23.890 -4.627 6.272 1.00 91.69 186 ALA A O 1
ATOM 1473 N N . VAL A 1 187 ? 24.230 -2.832 4.963 1.00 93.31 187 VAL A N 1
ATOM 1474 C CA . VAL A 1 187 ? 24.051 -1.835 6.036 1.00 93.31 187 VAL A CA 1
ATOM 1475 C C . VAL A 1 187 ? 22.656 -1.928 6.650 1.00 93.31 187 VAL A C 1
ATOM 1477 O O . VAL A 1 187 ? 22.528 -1.982 7.872 1.00 93.31 187 VAL A O 1
ATOM 1480 N N . VAL A 1 188 ? 21.609 -1.995 5.824 1.00 93.19 188 VAL A N 1
ATOM 1481 C CA . VAL A 1 188 ? 20.221 -2.114 6.288 1.00 93.19 188 VAL A CA 1
ATOM 1482 C C . VAL A 1 188 ? 19.998 -3.433 7.024 1.00 93.19 188 VAL A C 1
ATOM 1484 O O . VAL A 1 188 ? 19.322 -3.440 8.049 1.00 93.19 188 VAL A O 1
ATOM 1487 N N . LEU A 1 189 ? 20.596 -4.535 6.567 1.00 92.75 189 LEU A N 1
ATOM 1488 C CA . LEU A 1 189 ? 20.505 -5.829 7.242 1.00 92.75 189 LEU A CA 1
ATOM 1489 C C . LEU A 1 189 ? 21.185 -5.799 8.616 1.00 92.75 189 LEU A C 1
ATOM 1491 O O . LEU A 1 189 ? 20.601 -6.260 9.595 1.00 92.75 189 LEU A O 1
ATOM 1495 N N . VAL A 1 190 ? 22.378 -5.207 8.720 1.00 92.75 190 VAL A N 1
ATOM 1496 C CA . VAL A 1 190 ? 23.064 -5.022 10.009 1.00 92.75 190 VAL A CA 1
ATOM 1497 C C . VAL A 1 190 ? 22.241 -4.123 10.930 1.00 92.75 190 VAL A C 1
ATOM 1499 O O . VAL A 1 190 ? 22.022 -4.479 12.087 1.00 92.75 190 VAL A O 1
ATOM 1502 N N . ALA A 1 191 ? 21.728 -3.000 10.423 1.00 92.31 191 ALA A N 1
ATOM 1503 C CA . ALA A 1 191 ? 20.874 -2.097 11.188 1.00 92.31 191 ALA A CA 1
ATOM 1504 C C . ALA A 1 191 ? 19.596 -2.797 11.676 1.00 92.31 191 ALA A C 1
ATOM 1506 O O . ALA A 1 191 ? 19.213 -2.639 12.832 1.00 92.31 191 ALA A O 1
ATOM 1507 N N . TRP A 1 192 ? 18.974 -3.625 10.834 1.00 92.31 192 TRP A N 1
ATOM 1508 C CA . TRP A 1 192 ? 17.799 -4.417 11.190 1.00 92.31 192 TRP A CA 1
ATOM 1509 C C . TRP A 1 192 ? 18.099 -5.441 12.292 1.00 92.31 192 TRP A C 1
ATOM 1511 O O . TRP A 1 192 ? 17.330 -5.573 13.247 1.00 92.31 192 TRP A O 1
ATOM 1521 N N . ILE A 1 193 ? 19.238 -6.136 12.214 1.00 91.38 193 ILE A N 1
ATOM 1522 C CA . ILE A 1 193 ? 19.681 -7.057 13.271 1.00 91.38 193 ILE A CA 1
ATOM 1523 C C . ILE A 1 193 ? 19.920 -6.291 14.575 1.00 91.38 193 ILE A C 1
ATOM 1525 O O . ILE A 1 193 ? 19.437 -6.700 15.626 1.00 91.38 193 ILE A O 1
ATOM 1529 N N . MET A 1 194 ? 20.616 -5.157 14.528 1.00 91.06 194 MET A N 1
ATOM 1530 C CA . MET A 1 194 ? 20.878 -4.352 15.726 1.00 91.06 194 MET A CA 1
ATOM 1531 C C . MET A 1 194 ? 19.583 -3.843 16.364 1.00 91.06 194 MET A C 1
ATOM 1533 O O . MET A 1 194 ? 19.425 -3.911 17.580 1.00 91.06 194 MET A O 1
ATOM 1537 N N . LEU A 1 195 ? 18.629 -3.398 15.546 1.00 91.19 195 LEU A N 1
ATOM 1538 C CA . LEU A 1 195 ? 17.325 -2.919 15.996 1.00 91.19 195 LEU A CA 1
ATOM 1539 C C . LEU A 1 195 ? 16.496 -4.038 16.646 1.00 91.19 195 LEU A C 1
ATOM 1541 O O . LEU A 1 195 ? 15.946 -3.852 17.730 1.00 91.19 195 LEU A O 1
ATOM 1545 N N . THR A 1 196 ? 16.446 -5.222 16.027 1.00 88.81 196 THR A N 1
ATOM 1546 C CA . THR A 1 196 ? 15.738 -6.384 16.596 1.00 88.81 196 THR A CA 1
ATOM 1547 C C . THR A 1 196 ? 16.368 -6.842 17.911 1.00 88.81 196 THR A C 1
ATOM 1549 O O . THR A 1 196 ? 15.645 -7.045 18.886 1.00 88.81 196 THR A O 1
ATOM 1552 N N . ARG A 1 197 ? 17.704 -6.887 17.996 1.00 88.44 197 ARG A N 1
ATOM 1553 C CA . ARG A 1 197 ? 18.423 -7.170 19.249 1.00 88.44 197 ARG A CA 1
ATOM 1554 C C . ARG A 1 197 ? 18.175 -6.122 20.330 1.00 88.44 197 ARG A C 1
ATOM 1556 O O . ARG A 1 197 ? 17.992 -6.483 21.490 1.00 88.44 197 ARG A O 1
ATOM 1563 N N . ALA A 1 198 ? 18.139 -4.840 19.974 1.00 88.00 198 ALA A N 1
ATOM 1564 C CA . ALA A 1 198 ? 17.849 -3.769 20.922 1.00 88.00 198 ALA A CA 1
ATOM 1565 C C . ALA A 1 198 ? 16.445 -3.916 21.530 1.00 88.00 198 ALA A C 1
ATOM 1567 O O . ALA A 1 198 ? 16.282 -3.760 22.740 1.00 88.00 198 ALA A O 1
ATOM 1568 N N . PHE A 1 199 ? 15.443 -4.278 20.723 1.00 85.62 199 PHE A N 1
ATOM 1569 C CA . PHE A 1 199 ? 14.092 -4.528 21.227 1.00 85.62 199 PHE A CA 1
ATOM 1570 C C . PHE A 1 199 ? 13.998 -5.790 22.087 1.00 85.62 199 PHE A C 1
ATOM 1572 O O . PHE A 1 199 ? 13.353 -5.750 23.133 1.00 85.62 199 PHE A O 1
ATOM 1579 N N . GLU A 1 200 ? 14.669 -6.881 21.706 1.00 84.31 200 GLU A N 1
ATOM 1580 C CA . GLU A 1 200 ? 14.757 -8.087 22.541 1.00 84.31 200 GLU A CA 1
ATOM 1581 C C . GLU A 1 200 ? 15.331 -7.755 23.928 1.00 84.31 200 GLU A C 1
ATOM 1583 O O . GLU A 1 200 ? 14.719 -8.087 24.943 1.00 84.31 200 GLU A O 1
ATOM 1588 N N . LEU A 1 201 ? 16.443 -7.014 23.981 1.00 83.62 201 LEU A N 1
ATOM 1589 C CA . LEU A 1 201 ? 17.075 -6.581 25.233 1.00 83.62 201 LEU A CA 1
ATOM 1590 C C . LEU A 1 201 ? 16.188 -5.638 26.060 1.00 83.62 201 LEU A C 1
ATOM 1592 O O . LEU A 1 201 ? 16.148 -5.762 27.283 1.00 83.62 201 LEU A O 1
ATOM 1596 N N . GLY A 1 202 ? 15.466 -4.718 25.413 1.00 79.38 202 GLY A N 1
ATOM 1597 C CA . GLY A 1 202 ? 14.509 -3.834 26.083 1.00 79.38 202 GLY A CA 1
ATOM 1598 C C . GLY A 1 202 ? 13.387 -4.620 26.761 1.00 79.38 202 GLY A C 1
ATOM 1599 O O . GLY A 1 202 ? 13.163 -4.473 27.960 1.00 79.38 202 GLY A O 1
ATOM 1600 N N . THR A 1 203 ? 12.763 -5.546 26.028 1.00 77.06 203 THR A N 1
ATOM 1601 C CA . THR A 1 203 ? 11.693 -6.392 26.585 1.00 77.06 203 THR A CA 1
ATOM 1602 C C . THR A 1 203 ? 12.187 -7.354 27.668 1.00 77.06 203 THR A C 1
ATOM 1604 O O . THR A 1 203 ? 11.438 -7.676 28.588 1.00 77.06 203 THR A O 1
ATOM 1607 N N . ALA A 1 204 ? 13.445 -7.805 27.595 1.00 74.50 204 ALA A N 1
ATOM 1608 C CA . ALA A 1 204 ? 14.057 -8.639 28.626 1.00 74.50 204 ALA A CA 1
ATOM 1609 C C . ALA A 1 204 ? 14.301 -7.867 29.934 1.00 74.50 204 ALA A C 1
ATOM 1611 O O . ALA A 1 204 ? 14.133 -8.438 31.008 1.00 74.50 204 ALA A O 1
ATOM 1612 N N . ARG A 1 205 ? 14.641 -6.571 29.860 1.00 67.06 205 ARG A N 1
ATOM 1613 C CA . ARG A 1 205 ? 14.776 -5.701 31.042 1.00 67.06 205 ARG A CA 1
ATOM 1614 C C . ARG A 1 205 ? 13.438 -5.422 31.719 1.00 67.06 205 ARG A C 1
ATOM 1616 O O . ARG A 1 205 ? 13.376 -5.450 32.937 1.00 67.06 205 ARG A O 1
ATOM 1623 N N . GLU A 1 206 ? 12.376 -5.213 30.944 1.00 65.25 206 GLU A N 1
ATOM 1624 C CA . GLU A 1 206 ? 11.025 -4.982 31.482 1.00 65.25 206 GLU A CA 1
ATOM 1625 C C . GLU A 1 206 ? 10.434 -6.220 32.178 1.00 65.25 206 GLU A C 1
ATOM 1627 O O . GLU A 1 206 ? 9.627 -6.085 33.092 1.00 65.25 206 GLU A O 1
ATOM 1632 N N . ARG A 1 207 ? 10.830 -7.432 31.760 1.00 61.84 207 ARG A N 1
ATOM 1633 C CA . ARG A 1 207 ? 10.384 -8.703 32.368 1.00 61.84 207 ARG A CA 1
ATOM 1634 C C . ARG A 1 207 ? 11.327 -9.248 33.444 1.00 61.84 207 ARG A C 1
ATOM 1636 O O . ARG A 1 207 ? 10.964 -10.199 34.131 1.00 61.84 207 ARG A O 1
ATOM 1643 N N . GLY A 1 208 ? 12.542 -8.712 33.544 1.00 55.38 208 GLY A N 1
ATOM 1644 C CA . GLY A 1 208 ? 13.539 -9.129 34.524 1.00 55.38 208 GLY A CA 1
ATOM 1645 C C . GLY A 1 208 ? 13.253 -8.546 35.907 1.00 55.38 208 GLY A C 1
ATOM 1646 O O . GLY A 1 208 ? 12.730 -7.446 36.039 1.00 55.38 208 GLY A O 1
ATOM 1647 N N . THR A 1 209 ? 13.657 -9.269 36.947 1.00 53.56 209 THR A N 1
ATOM 1648 C CA . THR A 1 209 ? 13.546 -8.935 38.380 1.00 53.56 209 THR A CA 1
ATOM 1649 C C . THR A 1 209 ? 14.246 -7.631 38.816 1.00 53.56 209 THR A C 1
ATOM 1651 O O . THR A 1 209 ? 14.214 -7.307 39.998 1.00 53.56 209 THR A O 1
ATOM 1654 N N . ASP A 1 210 ? 14.833 -6.876 37.881 1.00 55.34 210 ASP A N 1
ATOM 1655 C CA . ASP A 1 210 ? 15.524 -5.590 38.074 1.00 55.34 210 ASP A CA 1
ATOM 1656 C C . ASP A 1 210 ? 14.649 -4.384 37.665 1.00 55.34 210 ASP A C 1
ATOM 1658 O O . ASP A 1 210 ? 15.152 -3.339 37.246 1.00 55.34 210 ASP A O 1
ATOM 1662 N N . SER A 1 211 ? 13.321 -4.503 37.764 1.00 51.44 211 SER A N 1
ATOM 1663 C CA . SER A 1 211 ? 12.438 -3.335 37.694 1.00 51.44 211 SER A CA 1
ATOM 1664 C C . SER A 1 211 ? 12.601 -2.496 38.972 1.00 51.44 211 SER A C 1
ATOM 1666 O O . SER A 1 211 ? 12.302 -2.994 40.057 1.00 51.44 211 SER A O 1
ATOM 1668 N N . PRO A 1 212 ? 13.003 -1.212 38.894 1.00 56.59 212 PRO A N 1
ATOM 1669 C CA . PRO A 1 212 ? 12.948 -0.305 40.042 1.00 56.59 212 PRO A CA 1
ATOM 1670 C C . PRO A 1 212 ? 11.509 0.085 40.421 1.00 56.59 212 PRO A C 1
ATOM 1672 O O . PRO A 1 212 ? 11.305 0.774 41.420 1.00 56.59 212 PRO A O 1
ATOM 1675 N N . LEU A 1 213 ? 10.510 -0.321 39.630 1.00 58.91 213 LEU A N 1
ATOM 1676 C CA . LEU A 1 213 ? 9.103 -0.057 39.897 1.00 58.91 213 LEU A CA 1
ATOM 1677 C C . LEU A 1 213 ? 8.433 -1.308 40.479 1.00 58.91 213 LEU A C 1
ATOM 1679 O O . LEU A 1 213 ? 8.544 -2.384 39.878 1.00 58.91 213 LEU A O 1
ATOM 1683 N N . PRO A 1 214 ? 7.738 -1.185 41.624 1.00 50.06 214 PRO A N 1
ATOM 1684 C CA . PRO A 1 214 ? 6.997 -2.294 42.194 1.00 50.06 214 PRO A CA 1
ATOM 1685 C C . PRO A 1 214 ? 5.891 -2.719 41.226 1.00 50.06 214 PRO A C 1
ATOM 1687 O O . PRO A 1 214 ? 5.144 -1.890 40.711 1.00 50.06 214 PRO A O 1
ATOM 1690 N N . VAL A 1 215 ? 5.811 -4.026 40.989 1.00 54.31 215 VAL A N 1
ATOM 1691 C CA . VAL A 1 215 ? 4.666 -4.679 40.351 1.00 54.31 215 VAL A CA 1
ATOM 1692 C C . VAL A 1 215 ? 3.426 -4.425 41.211 1.00 54.31 215 VAL A C 1
ATOM 1694 O O . VAL A 1 215 ? 3.354 -4.911 42.340 1.00 54.31 215 VAL A O 1
ATOM 1697 N N . VAL A 1 216 ? 2.491 -3.635 40.681 1.00 42.41 216 VAL A N 1
ATOM 1698 C CA . VAL A 1 216 ? 1.136 -3.426 41.215 1.00 42.41 216 VAL A CA 1
ATOM 1699 C C . VAL A 1 216 ? 0.144 -3.998 40.218 1.00 42.41 216 VAL A C 1
ATOM 1701 O O . VAL A 1 216 ? 0.314 -3.708 39.011 1.00 42.41 216 VAL A O 1
#

Foldseek 3Di:
DLLVLLLLLLCLVQVDPDLVSSLVQQQPDQCSFQCNVLDVQSLVLNLLVLLCVLCAPQNVAVVVVCVVVCHPNPVDDDPVVVVVVVVSLVSLLVSLLVSCSRGVSQLRDDAPPDPPCRVVSSVVSNVVSSVVSSVVSVVNNVPDHHDHPVVSVCCVPLPSVLSSNLSSCLSNLVVVHPVRNVVSNVVSVVVNVVSVVVVVVVVCCVPDPPPPDDDD